Protein AF-0000000067731380 (afdb_homodimer)

Solvent-accessible surface area (backbone atoms only — not comparable to full-atom values): 13205 Å² total; per-residue (Å²): 126,84,80,74,47,21,23,56,27,56,73,68,70,49,83,60,58,97,80,43,87,49,40,90,73,21,39,52,89,44,44,62,54,39,51,40,29,35,72,52,28,30,64,66,42,50,52,51,55,45,64,72,46,57,77,91,44,31,61,52,25,50,51,32,44,34,54,44,25,48,31,29,70,78,33,68,49,37,25,54,52,48,53,46,52,52,51,52,51,48,40,51,52,52,50,50,50,36,52,52,54,51,51,51,48,52,52,52,52,54,52,52,55,55,55,54,57,56,57,59,68,75,100,128,85,80,74,47,19,24,54,26,56,75,66,71,48,84,60,56,97,79,43,87,48,41,89,71,22,38,52,91,45,44,62,55,39,51,39,31,34,72,53,28,30,64,67,43,51,51,51,55,45,65,73,47,57,78,91,44,31,61,51,26,51,50,32,45,33,52,45,24,49,31,30,70,77,32,70,48,36,25,55,52,47,54,47,52,51,49,52,52,50,39,50,52,52,50,50,51,35,52,52,53,52,50,51,47,51,52,53,52,53,54,52,56,57,55,55,57,56,58,59,71,77,99

Organism: Nicotiana tabacum (NCBI:txid4097)

Secondary structure (DSSP, 8-state):
------HHHHHTT----TT-SSTTTS-TT-HHHHHHHHHHH-HHHHHHHHHTS-GGGHHHHHHHHHHHHHHHHH-TTTHHHHHHHHHHHHHHHHHHHHHHHHHHHHHHHHHHHHHHHHHHHH-/------HHHHHTT----TT-SSTTTS-TT-HHHHHHHHHHH-HHHHHHHHHTS-GGGHHHHHHHHHHHHHHHHH-TTTHHHHHHHHHHHHHHHHHHHHHHHHHHHHHHHHHHHHHHHHHHHH-

Foldseek 3Di:
DPPAAFLVCVVVVHDADPVHLCCVQGGNVRNVLVVLLCVPQNPVRLSVQLVVDDVVCNNVSSVVSSQQSVQCVVPVPQGCVVVVVVVVVVVVVVVVVVVVVVVVVVVVVVVVVVVVVVVVVVD/DPPAAFLVCVVVVHDADPVRLCCVQGGNVRNVLVVLLCVPQNPVRLSVQLVVDDVVCNNVSSVVSSQQSVQCVVPVPQGVVVVVVVVVVVVVVVVVVVVVVVVVVVVVVVVVVVVVVVVVVVD

Sequence (246 aa):
MTSSRCAACKQLRRRCPSNCIFLPYFPPNNPQRFSYVHKVYGASNVGKMLQQVQEHQRADVADSLYLEAYCRIKDPVYGCVGIVTLLHEEIYHVQCQLAKVQAQIDLLKAQAQVQGELQQQVVMTSSRCAACKQLRRRCPSNCIFLPYFPPNNPQRFSYVHKVYGASNVGKMLQQVQEHQRADVADSLYLEAYCRIKDPVYGCVGIVTLLHEEIYHVQCQLAKVQAQIDLLKAQAQVQGELQQQVV

Nearest PDB structures (foldseek):
  5ly0-assembly1_B  TM=9.790E-01  e=4.604E-11  Triticum turgidum
  5ly0-assembly1_B  TM=9.788E-01  e=5.576E-11  Triticum turgidum

Structure (mmCIF, N/CA/C/O backbone):
data_AF-0000000067731380-model_v1
#
loop_
_entity.id
_entity.type
_entity.pdbx_description
1 polymer 'LOB domain-containing protein 24-like'
#
loop_
_atom_site.group_PDB
_atom_site.id
_atom_site.type_symbol
_atom_site.label_atom_id
_atom_site.label_alt_id
_atom_site.label_comp_id
_atom_site.label_asym_id
_atom_site.label_entity_id
_atom_site.label_seq_id
_atom_site.pdbx_PDB_ins_code
_atom_site.Cartn_x
_atom_site.Cartn_y
_atom_site.Cartn_z
_atom_site.occupancy
_atom_site.B_iso_or_equiv
_atom_site.auth_seq_id
_atom_site.auth_comp_id
_atom_site.auth_asym_id
_atom_site.auth_atom_id
_atom_site.pdbx_PDB_model_num
ATOM 1 N N . MET A 1 1 ? 18.453 32.25 -16.422 1 35.25 1 MET A N 1
ATOM 2 C CA . MET A 1 1 ? 18.141 30.844 -16.125 1 35.25 1 MET A CA 1
ATOM 3 C C . MET A 1 1 ? 16.891 30.734 -15.266 1 35.25 1 MET A C 1
ATOM 5 O O . MET A 1 1 ? 16.891 31.141 -14.102 1 35.25 1 MET A O 1
ATOM 9 N N . THR A 1 2 ? 15.828 31.141 -15.492 1 43.84 2 THR A N 1
ATOM 10 C CA . THR A 1 2 ? 14.594 31.344 -14.75 1 43.84 2 THR A CA 1
ATOM 11 C C . THR A 1 2 ? 14.312 30.172 -13.812 1 43.84 2 THR A C 1
ATOM 13 O O . THR A 1 2 ? 14.219 29.031 -14.266 1 43.84 2 THR A O 1
ATOM 16 N N . SER A 1 3 ? 14.938 30.109 -12.617 1 54.69 3 SER A N 1
ATOM 17 C CA . SER A 1 3 ? 15.062 29.125 -11.539 1 54.69 3 SER A CA 1
ATOM 18 C C . SER A 1 3 ? 13.719 28.5 -11.211 1 54.69 3 SER A C 1
ATOM 20 O O . SER A 1 3 ? 12.82 29.172 -10.695 1 54.69 3 SER A O 1
ATOM 22 N N . SER A 1 4 ? 13.07 27.672 -11.93 1 77.69 4 SER A N 1
ATOM 23 C CA . SER A 1 4 ? 11.68 27.234 -11.891 1 77.69 4 SER A CA 1
ATOM 24 C C . SER A 1 4 ? 11.352 26.547 -10.57 1 77.69 4 SER A C 1
ATOM 26 O O . SER A 1 4 ? 12.086 25.672 -10.125 1 77.69 4 SER A O 1
ATOM 28 N N . ARG A 1 5 ? 10.523 27.188 -9.672 1 93.19 5 ARG A N 1
ATOM 29 C CA . ARG A 1 5 ? 9.969 26.734 -8.406 1 93.19 5 ARG A CA 1
ATOM 30 C C . ARG A 1 5 ? 9.492 25.281 -8.516 1 93.19 5 ARG A C 1
ATOM 32 O O . ARG A 1 5 ? 8.945 24.875 -9.539 1 93.19 5 ARG A O 1
ATOM 39 N N . CYS A 1 6 ? 9.984 24.562 -7.652 1 97.31 6 CYS A N 1
ATOM 40 C CA . CYS A 1 6 ? 9.5 23.188 -7.691 1 97.31 6 CYS A CA 1
ATOM 41 C C . CYS A 1 6 ? 7.977 23.141 -7.594 1 97.31 6 CYS A C 1
ATOM 43 O O . CYS A 1 6 ? 7.336 24.156 -7.336 1 97.31 6 CYS A O 1
ATOM 45 N N . ALA A 1 7 ? 7.395 22.078 -7.789 1 97.81 7 ALA A N 1
ATOM 46 C CA . ALA A 1 7 ? 5.945 21.906 -7.773 1 97.81 7 ALA A CA 1
ATOM 47 C C . ALA A 1 7 ? 5.375 22.172 -6.383 1 97.81 7 ALA A C 1
ATOM 49 O O . ALA A 1 7 ? 4.285 22.734 -6.25 1 97.81 7 ALA A O 1
ATOM 50 N N . ALA A 1 8 ? 6.125 21.719 -5.355 1 98.12 8 ALA A N 1
ATOM 51 C CA . ALA A 1 8 ? 5.68 21.938 -3.98 1 98.12 8 ALA A CA 1
ATOM 52 C C . ALA A 1 8 ? 5.605 23.422 -3.646 1 98.12 8 ALA A C 1
ATOM 54 O O . ALA A 1 8 ? 4.57 23.906 -3.184 1 98.12 8 ALA A O 1
ATOM 55 N N . CYS A 1 9 ? 6.648 24.047 -3.924 1 98.06 9 CYS A N 1
ATOM 56 C CA . CYS A 1 9 ? 6.734 25.469 -3.588 1 98.06 9 CYS A CA 1
ATOM 57 C C . CYS A 1 9 ? 5.73 26.281 -4.398 1 98.06 9 CYS A C 1
ATOM 59 O O . CYS A 1 9 ? 5.164 27.25 -3.898 1 98.06 9 CYS A O 1
ATOM 61 N N . LYS A 1 10 ? 5.516 25.938 -5.605 1 97.06 10 LYS A N 1
ATOM 62 C CA . LYS A 1 10 ? 4.484 26.578 -6.418 1 97.06 10 LYS A CA 1
ATOM 63 C C . LYS A 1 10 ? 3.104 26.406 -5.797 1 97.06 10 LYS A C 1
ATOM 65 O O . LYS A 1 10 ? 2.352 27.359 -5.645 1 97.06 10 LYS A O 1
ATOM 70 N N . GLN A 1 11 ? 2.816 25.188 -5.484 1 97.38 11 GLN A N 1
ATOM 71 C CA . GLN A 1 11 ? 1.5 24.859 -4.945 1 97.38 11 GLN A CA 1
ATOM 72 C C . GLN A 1 11 ? 1.294 25.5 -3.576 1 97.38 11 GLN A C 1
ATOM 74 O O . GLN A 1 11 ? 0.183 25.922 -3.24 1 97.38 11 GLN A O 1
ATOM 79 N N . LEU A 1 12 ? 2.326 25.578 -2.857 1 97.38 12 LEU A N 1
ATOM 80 C CA . LEU A 1 12 ? 2.234 26.094 -1.498 1 97.38 12 LEU A CA 1
ATOM 81 C C . LEU A 1 12 ? 2.438 27.609 -1.479 1 97.38 12 LEU A C 1
ATOM 83 O O . LEU A 1 12 ? 2.408 28.219 -0.413 1 97.38 12 LEU A O 1
ATOM 87 N N . ARG A 1 13 ? 2.717 28.172 -2.637 1 96.44 13 ARG A N 1
ATOM 88 C CA . ARG A 1 13 ? 2.902 29.609 -2.814 1 96.44 13 ARG A CA 1
ATOM 89 C C . ARG A 1 13 ? 4.012 30.125 -1.909 1 96.44 13 ARG A C 1
ATOM 91 O O . ARG A 1 13 ? 3.822 31.109 -1.196 1 96.44 13 ARG A O 1
ATOM 98 N N . ARG A 1 14 ? 5.125 29.5 -1.983 1 95 14 ARG A N 1
ATOM 99 C CA . ARG A 1 14 ? 6.312 29.906 -1.242 1 95 14 ARG A CA 1
ATOM 100 C C . ARG A 1 14 ? 7.52 30.016 -2.166 1 95 14 ARG A C 1
ATOM 102 O O . ARG A 1 14 ? 7.477 29.578 -3.314 1 95 14 ARG A O 1
ATOM 109 N N . ARG A 1 15 ? 8.539 30.656 -1.546 1 95.25 15 ARG A N 1
ATOM 110 C CA . ARG A 1 15 ? 9.812 30.719 -2.252 1 95.25 15 ARG A CA 1
ATOM 111 C C . ARG A 1 15 ? 10.531 29.375 -2.197 1 95.25 15 ARG A C 1
ATOM 113 O O . ARG A 1 15 ? 10.547 28.719 -1.154 1 95.25 15 ARG A O 1
ATOM 120 N N . CYS A 1 16 ? 11.086 29 -3.311 1 96.56 16 CYS A N 1
ATOM 121 C CA . CYS A 1 16 ? 11.82 27.75 -3.412 1 96.56 16 CYS A CA 1
ATOM 122 C C . CYS A 1 16 ? 13.297 27.953 -3.117 1 96.56 16 CYS A C 1
ATOM 124 O O . CYS A 1 16 ? 14.039 28.469 -3.959 1 96.56 16 CYS A O 1
ATOM 126 N N . PRO A 1 17 ? 13.828 27.625 -1.974 1 95.19 17 PRO A N 1
ATOM 127 C CA . PRO A 1 17 ? 15.234 27.844 -1.621 1 95.19 17 PRO A CA 1
ATOM 128 C C . PRO A 1 17 ? 16.188 26.938 -2.408 1 95.19 17 PRO A C 1
ATOM 130 O O . PRO A 1 17 ? 15.742 25.969 -3.035 1 95.19 17 PRO A O 1
ATOM 133 N N . SER A 1 18 ? 17.438 27.25 -2.412 1 93.12 18 SER A N 1
ATOM 134 C CA . SER A 1 18 ? 18.453 26.484 -3.145 1 93.12 18 SER A CA 1
ATOM 135 C C . SER A 1 18 ? 18.562 25.062 -2.604 1 93.12 18 SER A C 1
ATOM 137 O O . SER A 1 18 ? 18.922 24.141 -3.344 1 93.12 18 SER A O 1
ATOM 139 N N . ASN A 1 19 ? 18.234 24.812 -1.375 1 94.31 19 ASN A N 1
ATOM 140 C CA . ASN A 1 19 ? 18.328 23.516 -0.739 1 94.31 19 ASN A CA 1
ATOM 141 C C . ASN A 1 19 ? 16.953 22.906 -0.476 1 94.31 19 ASN A C 1
ATOM 143 O O . ASN A 1 19 ? 16.75 22.203 0.52 1 94.31 19 ASN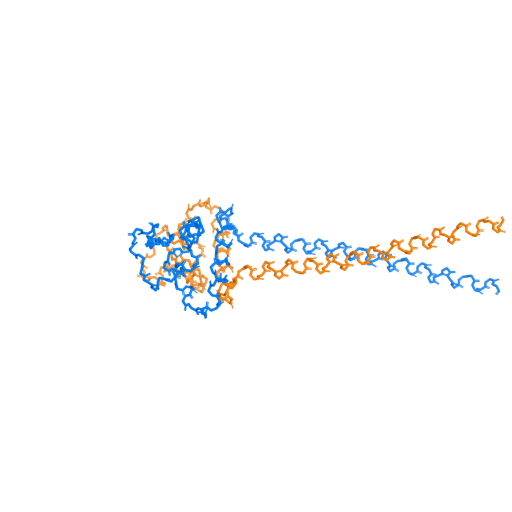 A O 1
ATOM 147 N N . CYS A 1 20 ? 16.062 23.188 -1.368 1 96.88 20 CYS A N 1
ATOM 148 C CA . CYS A 1 20 ? 14.695 22.703 -1.203 1 96.88 20 CYS A CA 1
ATOM 149 C C . CYS A 1 20 ? 14.641 21.188 -1.208 1 96.88 20 CYS A C 1
ATOM 151 O O . CYS A 1 20 ? 15.086 20.547 -2.164 1 96.88 20 CYS A O 1
ATOM 153 N N . ILE A 1 21 ? 14.008 20.625 -0.269 1 97.06 21 ILE A N 1
ATOM 154 C CA . ILE A 1 21 ? 13.961 19.188 -0.081 1 97.06 21 ILE A CA 1
ATOM 155 C C . ILE A 1 21 ? 13.031 18.562 -1.118 1 97.06 21 ILE A C 1
ATOM 157 O O . ILE A 1 21 ? 13.102 17.359 -1.374 1 97.06 21 ILE A O 1
ATOM 161 N N . PHE A 1 22 ? 12.211 19.344 -1.721 1 98.06 22 PHE A N 1
ATOM 162 C CA . PHE A 1 22 ? 11.203 18.828 -2.646 1 98.06 22 PHE A CA 1
ATOM 163 C C . PHE A 1 22 ? 11.703 18.922 -4.086 1 98.06 22 PHE A C 1
ATOM 165 O O . PHE A 1 22 ? 11.312 18.109 -4.93 1 98.06 22 PHE A O 1
ATOM 172 N N . LEU A 1 23 ? 12.523 19.859 -4.391 1 96.62 23 LEU A N 1
ATOM 173 C CA . LEU A 1 23 ? 12.898 20.219 -5.75 1 96.62 23 LEU A CA 1
ATOM 174 C C . LEU A 1 23 ? 13.383 19 -6.527 1 96.62 23 LEU A C 1
ATOM 176 O O . LEU A 1 23 ? 12.93 18.766 -7.648 1 96.62 23 LEU A O 1
ATOM 180 N N . PRO A 1 24 ? 14.266 18.156 -5.98 1 96.31 24 PRO A N 1
ATOM 181 C CA . PRO A 1 24 ? 14.781 17.016 -6.762 1 96.31 24 PRO A CA 1
ATOM 182 C C . PRO A 1 24 ? 13.703 15.984 -7.078 1 96.31 24 PRO A C 1
ATOM 184 O O . PRO A 1 24 ? 13.82 15.25 -8.055 1 96.31 24 PRO A O 1
ATOM 187 N N . TYR A 1 25 ? 12.609 16.031 -6.348 1 97.88 25 TYR A N 1
ATOM 188 C CA . TYR A 1 25 ? 11.703 14.883 -6.406 1 97.88 25 TYR A CA 1
ATOM 189 C C . TYR A 1 25 ? 10.328 15.305 -6.906 1 97.88 25 TYR A C 1
ATOM 191 O O . TYR A 1 25 ? 9.531 14.461 -7.32 1 97.88 25 TYR A O 1
ATOM 199 N N . PHE A 1 26 ? 10.133 16.578 -6.832 1 98.19 26 PHE A N 1
ATOM 200 C CA . PHE A 1 26 ? 8.867 17.141 -7.289 1 98.19 26 PHE A CA 1
ATOM 201 C C . PHE A 1 26 ? 9.109 18.344 -8.195 1 98.19 26 PHE A C 1
ATOM 203 O O . PHE A 1 26 ? 8.773 19.469 -7.832 1 98.19 26 PHE A O 1
ATOM 210 N N . PRO A 1 27 ? 9.539 18.078 -9.336 1 95.94 27 PRO A N 1
ATOM 211 C CA . PRO A 1 27 ? 9.852 19.172 -10.266 1 95.94 27 PRO A CA 1
ATOM 212 C C . PRO A 1 27 ? 8.602 19.859 -10.805 1 95.94 27 PRO A C 1
ATOM 214 O O . PRO A 1 27 ? 7.512 19.281 -10.781 1 95.94 27 PRO A O 1
ATOM 217 N N . PRO A 1 28 ? 8.734 21.062 -11.312 1 94.75 28 PRO A N 1
ATOM 218 C CA . PRO A 1 28 ? 7.578 21.859 -11.758 1 94.75 28 PRO A CA 1
ATOM 219 C C . PRO A 1 28 ? 6.883 21.25 -12.969 1 94.75 28 PRO A C 1
ATOM 221 O O . PRO A 1 28 ? 5.699 21.516 -13.203 1 94.75 28 PRO A O 1
ATOM 224 N N . ASN A 1 29 ? 7.559 20.469 -13.648 1 94.62 29 ASN A N 1
ATOM 225 C CA . ASN A 1 29 ? 6.969 19.906 -14.859 1 94.62 29 ASN A CA 1
ATOM 226 C C . ASN A 1 29 ? 6.074 18.719 -14.555 1 94.62 29 ASN A C 1
ATOM 228 O O . ASN A 1 29 ? 5.426 18.172 -15.445 1 94.62 29 ASN A O 1
ATOM 232 N N . ASN A 1 30 ? 6.027 18.234 -13.375 1 95.19 30 ASN A N 1
ATOM 233 C CA . ASN A 1 30 ? 5.129 17.188 -12.914 1 95.19 30 ASN A CA 1
ATOM 234 C C . ASN A 1 30 ? 4.383 17.594 -11.648 1 95.19 30 ASN A C 1
ATOM 236 O O . ASN A 1 30 ? 4.539 16.969 -10.602 1 95.19 30 ASN A O 1
ATOM 240 N N . PRO A 1 31 ? 3.555 18.562 -11.758 1 96.25 31 PRO A N 1
ATOM 241 C CA . PRO A 1 31 ? 2.891 19.125 -10.578 1 96.25 31 PRO A CA 1
ATOM 242 C C . PRO A 1 31 ? 1.926 18.141 -9.922 1 96.25 31 PRO A C 1
ATOM 244 O O . PRO A 1 31 ? 1.673 18.234 -8.711 1 96.25 31 PRO A O 1
ATOM 247 N N . GLN A 1 32 ? 1.407 17.234 -10.688 1 97.12 32 GLN A N 1
ATOM 248 C CA . GLN A 1 32 ? 0.428 16.281 -10.172 1 97.12 32 GLN A CA 1
ATOM 249 C C . GLN A 1 32 ? 1.05 15.375 -9.109 1 97.12 32 GLN A C 1
ATOM 251 O O . GLN A 1 32 ? 0.383 14.984 -8.148 1 97.12 32 GLN A O 1
ATOM 256 N N . ARG A 1 33 ? 2.27 15.078 -9.383 1 97.75 33 ARG A N 1
ATOM 257 C CA . ARG A 1 33 ? 2.973 14.195 -8.453 1 97.75 33 ARG A CA 1
ATOM 258 C C . ARG A 1 33 ? 2.939 14.75 -7.035 1 97.75 33 ARG A C 1
ATOM 260 O O . ARG A 1 33 ? 2.568 14.047 -6.098 1 97.75 33 ARG A O 1
ATOM 267 N N . PHE A 1 34 ? 3.271 15.969 -6.898 1 98.38 34 PHE A N 1
ATOM 268 C CA . PHE A 1 34 ? 3.252 16.562 -5.57 1 98.38 34 PHE A CA 1
ATOM 269 C C . PHE A 1 34 ? 1.82 16.75 -5.082 1 98.38 34 PHE A C 1
ATOM 271 O O . PHE A 1 34 ? 1.539 16.594 -3.893 1 98.38 34 PHE A O 1
ATOM 278 N N . SER A 1 35 ? 0.941 17.078 -5.969 1 98.5 35 SER A N 1
ATOM 279 C CA . SER A 1 35 ? -0.452 17.281 -5.586 1 98.5 35 SER A CA 1
ATOM 280 C C . SER A 1 35 ? -1.038 16.047 -4.93 1 98.5 35 SER A C 1
ATOM 282 O O . SER A 1 35 ? -1.763 16.141 -3.936 1 98.5 35 SER A O 1
ATOM 284 N N . TYR A 1 36 ? -0.706 14.93 -5.441 1 98.31 36 TYR A N 1
ATOM 285 C CA . TYR A 1 36 ? -1.242 13.68 -4.906 1 98.31 36 TYR A CA 1
ATOM 286 C C . TYR A 1 36 ? -0.678 13.391 -3.521 1 98.31 36 TYR A C 1
ATOM 288 O O . TYR A 1 36 ? -1.427 13.078 -2.592 1 98.31 36 TYR A O 1
ATOM 296 N N . VAL A 1 37 ? 0.649 13.531 -3.385 1 98.69 37 VAL A N 1
ATOM 297 C CA . VAL A 1 37 ? 1.249 13.195 -2.098 1 98.69 37 VAL A CA 1
ATOM 298 C C . VAL A 1 37 ? 0.831 14.227 -1.05 1 98.69 37 VAL A C 1
ATOM 300 O O . VAL A 1 37 ? 0.617 13.883 0.115 1 98.69 37 VAL A O 1
ATOM 303 N N . HIS A 1 38 ? 0.661 15.445 -1.472 1 98.38 38 HIS A N 1
ATOM 304 C CA . HIS A 1 38 ? 0.216 16.5 -0.563 1 98.38 38 HIS A CA 1
ATOM 305 C C . HIS A 1 38 ? -1.199 16.234 -0.062 1 98.38 38 HIS A C 1
ATOM 307 O O . HIS A 1 38 ? -1.505 16.469 1.107 1 98.38 38 HIS A O 1
ATOM 313 N N . LYS A 1 39 ? -2.023 15.844 -0.952 1 97.81 39 LYS A N 1
ATOM 314 C CA . LYS A 1 39 ? -3.418 15.586 -0.614 1 97.81 39 LYS A CA 1
ATOM 315 C C . LYS A 1 39 ? -3.529 14.508 0.463 1 97.81 39 LYS A C 1
ATOM 317 O O . LYS A 1 39 ? -4.395 14.586 1.337 1 97.81 39 LYS A O 1
ATOM 322 N N .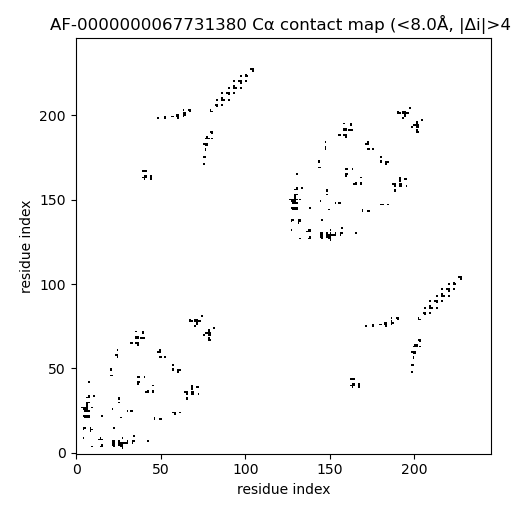 VAL A 1 40 ? -2.658 13.57 0.473 1 98.56 40 VAL A N 1
ATOM 323 C CA . VAL A 1 40 ? -2.797 12.391 1.326 1 98.56 40 VAL A CA 1
ATOM 324 C C . VAL A 1 40 ? -1.951 12.562 2.586 1 98.56 40 VAL A C 1
ATOM 326 O O . VAL A 1 40 ? -2.402 12.258 3.691 1 98.56 40 VAL A O 1
ATOM 329 N N . TYR A 1 41 ? -0.792 13.148 2.467 1 98.44 41 TYR A N 1
ATOM 330 C CA . TYR A 1 41 ? 0.155 13.125 3.576 1 98.44 41 TYR A CA 1
ATOM 331 C C . TYR A 1 41 ? 0.362 14.523 4.145 1 98.44 41 TYR A C 1
ATOM 333 O O . TYR A 1 41 ? 0.762 14.68 5.301 1 98.44 41 TYR A O 1
ATOM 341 N N . GLY A 1 42 ? 0.168 15.523 3.299 1 97.69 42 GLY A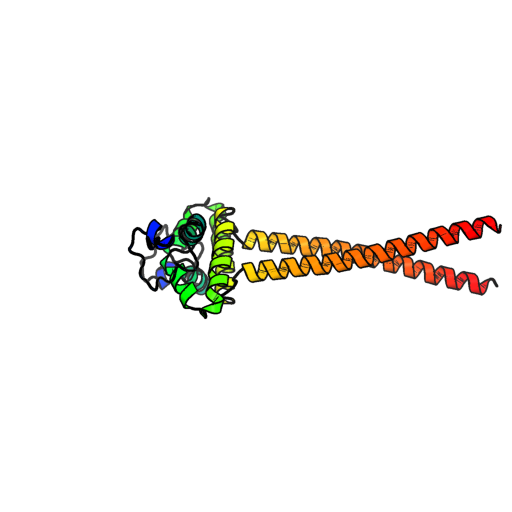 N 1
ATOM 342 C CA . GLY A 1 42 ? 0.566 16.875 3.682 1 97.69 42 GLY A CA 1
ATOM 343 C C . GLY A 1 42 ? 2.035 17.156 3.43 1 97.69 42 GLY A C 1
ATOM 344 O O . GLY A 1 42 ? 2.867 16.25 3.5 1 97.69 42 GLY A O 1
ATOM 345 N N . ALA A 1 43 ? 2.299 18.375 3.189 1 97.25 43 ALA A N 1
ATOM 346 C CA . ALA A 1 43 ? 3.646 18.797 2.807 1 97.25 43 ALA A CA 1
ATOM 347 C C . ALA A 1 43 ? 4.641 18.531 3.936 1 97.25 43 ALA A C 1
ATOM 349 O O . ALA A 1 43 ? 5.754 18.062 3.695 1 97.25 43 ALA A O 1
ATOM 350 N N . SER A 1 44 ? 4.23 18.781 5.133 1 95.94 44 SER A N 1
ATOM 351 C CA . SER A 1 44 ? 5.125 18.625 6.277 1 95.94 44 SER A CA 1
ATOM 352 C C . SER A 1 44 ? 5.52 17.156 6.477 1 95.94 44 SER A C 1
ATOM 354 O O . SER A 1 44 ? 6.699 16.859 6.672 1 95.94 44 SER A O 1
ATOM 356 N N . ASN A 1 45 ? 4.613 16.359 6.402 1 97.44 45 ASN A N 1
ATOM 357 C CA . ASN A 1 45 ? 4.895 14.938 6.598 1 97.44 45 ASN A CA 1
ATOM 358 C C . ASN A 1 45 ? 5.73 14.367 5.453 1 97.44 45 ASN A C 1
ATOM 360 O O . ASN A 1 45 ? 6.609 13.531 5.68 1 97.44 45 ASN A O 1
ATOM 364 N N . VAL A 1 46 ? 5.438 14.812 4.254 1 98.44 46 VAL A N 1
ATOM 365 C CA . VAL A 1 46 ? 6.246 14.383 3.117 1 98.44 46 VAL A CA 1
ATOM 366 C C . VAL A 1 46 ? 7.695 14.805 3.33 1 98.44 46 VAL A C 1
ATOM 368 O O . VAL A 1 46 ? 8.617 14 3.145 1 98.44 46 VAL A O 1
ATOM 371 N N . GLY A 1 47 ? 7.875 16.047 3.695 1 98.12 47 GLY A N 1
ATOM 372 C CA . GLY A 1 47 ? 9.211 16.531 3.98 1 98.12 47 GLY A CA 1
ATOM 373 C C . GLY A 1 47 ? 9.922 15.742 5.062 1 98.12 47 GLY A C 1
ATOM 374 O O . GLY A 1 47 ? 11.094 15.398 4.922 1 98.12 47 GLY A O 1
ATOM 375 N N . LYS A 1 48 ? 9.234 15.469 6.121 1 97.94 48 LYS A N 1
ATOM 376 C CA . LYS A 1 48 ? 9.781 14.688 7.23 1 97.94 48 LYS A CA 1
ATOM 377 C C . LYS A 1 48 ? 10.195 13.297 6.77 1 97.94 48 LYS A C 1
ATOM 379 O O . LYS A 1 48 ? 11.266 12.805 7.152 1 97.94 48 LYS A O 1
ATOM 384 N N . MET A 1 49 ? 9.414 12.68 5.965 1 98.19 49 MET A N 1
ATOM 385 C CA . MET A 1 49 ? 9.688 11.328 5.496 1 98.19 49 MET A CA 1
ATOM 386 C C . MET A 1 49 ? 10.898 11.305 4.574 1 98.19 49 MET A C 1
ATOM 388 O O . MET A 1 49 ? 11.695 10.367 4.621 1 98.19 49 MET A O 1
ATOM 392 N N . LEU A 1 50 ? 11.023 12.32 3.787 1 98.62 50 LEU A N 1
ATOM 393 C CA . LEU A 1 50 ? 12.203 12.43 2.936 1 98.62 50 LEU A CA 1
ATOM 394 C C . LEU A 1 50 ? 13.461 12.656 3.771 1 98.62 50 LEU A C 1
ATOM 396 O O . LEU A 1 50 ? 14.516 12.094 3.473 1 98.62 50 LEU A O 1
ATOM 400 N N . GLN A 1 51 ? 13.297 13.359 4.812 1 97.75 51 GLN A N 1
ATOM 401 C CA . GLN A 1 51 ? 14.445 13.734 5.629 1 97.75 51 GLN A CA 1
ATOM 402 C C . GLN A 1 51 ? 14.875 12.586 6.539 1 97.75 51 GLN A C 1
ATOM 404 O O . GLN A 1 51 ? 16.016 12.547 6.996 1 97.75 51 GLN A O 1
ATOM 409 N N . GLN A 1 52 ? 14.023 11.695 6.766 1 96.81 52 GLN A N 1
ATOM 410 C CA . GLN A 1 52 ? 14.266 10.602 7.699 1 96.81 52 GLN A CA 1
ATOM 411 C C . GLN A 1 52 ? 15.156 9.531 7.074 1 96.81 52 GLN A C 1
ATOM 413 O O . GLN A 1 52 ? 15.719 8.688 7.781 1 96.81 52 GLN A O 1
ATOM 418 N N . VAL A 1 53 ? 15.367 9.57 5.785 1 98.31 53 VAL A N 1
ATOM 419 C CA . VAL A 1 53 ? 16.109 8.523 5.102 1 98.31 53 VAL A CA 1
ATOM 420 C C . VAL A 1 53 ? 17.391 9.109 4.504 1 98.31 53 VAL A C 1
ATOM 422 O O . VAL A 1 53 ? 17.578 10.328 4.504 1 98.31 53 VAL A O 1
ATOM 425 N N . GLN A 1 54 ? 18.281 8.219 4.066 1 98 54 GLN A N 1
ATOM 426 C CA . GLN A 1 54 ? 19.5 8.648 3.389 1 98 54 GLN A CA 1
ATOM 427 C C . GLN A 1 54 ? 19.172 9.281 2.037 1 98 54 GLN A C 1
ATOM 429 O O . GLN A 1 54 ? 18.172 8.945 1.408 1 98 54 GLN A O 1
ATOM 434 N N . GLU A 1 55 ? 20 10.227 1.62 1 97.38 55 GLU A N 1
ATOM 435 C CA . GLU A 1 55 ? 19.766 11 0.408 1 97.38 55 GLU A CA 1
ATOM 436 C C . GLU A 1 55 ? 19.547 10.094 -0.799 1 97.38 55 GLU A C 1
ATOM 438 O O . GLU A 1 55 ? 18.703 10.367 -1.653 1 97.38 55 GLU A O 1
ATOM 443 N N . HIS A 1 56 ? 20.328 9.016 -0.886 1 98.19 56 HIS A N 1
ATOM 444 C CA . HIS A 1 56 ? 20.266 8.156 -2.064 1 98.19 56 HIS A CA 1
ATOM 445 C C . HIS A 1 56 ? 18.984 7.352 -2.088 1 98.19 56 HIS A C 1
ATOM 447 O O . HIS A 1 56 ? 18.641 6.754 -3.109 1 98.19 56 HIS A O 1
ATOM 453 N N . GLN A 1 57 ? 18.203 7.383 -0.97 1 98.75 57 GLN A N 1
ATOM 454 C CA . GLN A 1 57 ? 16.953 6.652 -0.867 1 98.75 57 GLN A CA 1
ATOM 455 C C . GLN A 1 57 ? 15.75 7.566 -1.13 1 98.75 57 GLN A C 1
ATOM 457 O O . GLN A 1 57 ? 14.633 7.094 -1.31 1 98.75 57 GLN A O 1
ATOM 462 N N . ARG A 1 58 ? 15.922 8.828 -1.188 1 98.75 58 ARG A N 1
ATOM 463 C CA . ARG A 1 58 ? 14.828 9.797 -1.169 1 98.75 58 ARG A CA 1
ATOM 464 C C . ARG A 1 58 ? 14.016 9.727 -2.457 1 98.75 58 ARG A C 1
ATOM 466 O O . ARG A 1 58 ? 12.805 9.938 -2.443 1 98.75 58 ARG A O 1
ATOM 473 N N . ALA A 1 59 ? 14.68 9.477 -3.557 1 98.44 59 ALA A N 1
ATOM 474 C CA . ALA A 1 59 ? 13.938 9.32 -4.809 1 98.44 59 ALA A CA 1
ATOM 475 C C . ALA A 1 59 ? 12.938 8.172 -4.715 1 98.44 59 ALA A C 1
ATOM 477 O O . ALA A 1 59 ? 11.805 8.281 -5.191 1 98.44 59 ALA A O 1
ATOM 478 N N . ASP A 1 60 ? 13.398 7.066 -4.09 1 98.69 60 ASP A N 1
ATOM 479 C CA . ASP A 1 60 ? 12.523 5.918 -3.904 1 98.69 60 ASP A CA 1
ATOM 480 C C . ASP A 1 60 ? 11.367 6.254 -2.963 1 98.69 60 ASP A C 1
ATOM 482 O O . ASP A 1 60 ? 10.242 5.789 -3.16 1 98.69 60 ASP A O 1
ATOM 486 N N . VAL A 1 61 ? 11.617 6.992 -1.991 1 98.88 61 VAL A N 1
ATOM 487 C CA . VAL A 1 61 ? 10.578 7.41 -1.056 1 98.88 61 VAL A CA 1
ATOM 488 C C . VAL A 1 61 ? 9.531 8.25 -1.785 1 98.88 61 VAL A C 1
ATOM 490 O O . VAL A 1 61 ? 8.328 8.008 -1.652 1 98.88 61 VAL A O 1
ATOM 493 N N . ALA A 1 62 ? 9.969 9.203 -2.592 1 98.81 62 ALA A N 1
ATOM 494 C CA . ALA A 1 62 ? 9.047 10.055 -3.336 1 98.81 62 ALA A CA 1
ATOM 495 C C . ALA A 1 62 ? 8.18 9.227 -4.277 1 98.81 62 ALA A C 1
ATOM 497 O O . ALA A 1 62 ? 6.977 9.469 -4.395 1 98.81 62 ALA A O 1
ATOM 498 N N . ASP A 1 63 ? 8.789 8.273 -4.902 1 98.69 63 ASP A N 1
ATOM 499 C CA . ASP A 1 63 ? 8.062 7.418 -5.828 1 98.69 63 ASP A CA 1
ATOM 500 C C . ASP A 1 63 ? 7.031 6.566 -5.094 1 98.69 63 ASP A C 1
ATOM 502 O O . ASP A 1 63 ? 5.887 6.445 -5.535 1 98.69 63 ASP A O 1
ATOM 506 N N . SER A 1 64 ? 7.441 5.965 -4.02 1 98.88 64 SER A N 1
ATOM 507 C CA . SER A 1 64 ? 6.527 5.09 -3.291 1 98.88 64 SER A CA 1
ATOM 508 C C . SER A 1 64 ? 5.398 5.883 -2.643 1 98.88 64 SER A C 1
ATOM 510 O O . SER A 1 64 ? 4.25 5.438 -2.625 1 98.88 64 SER A O 1
ATOM 512 N N . LEU A 1 65 ? 5.719 7.039 -2.16 1 98.88 65 LEU A N 1
ATOM 513 C CA . LEU A 1 65 ? 4.67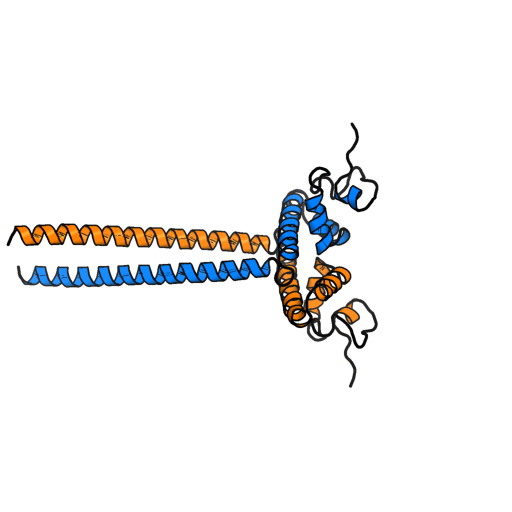6 7.902 -1.611 1 98.88 65 LEU A CA 1
ATOM 514 C C . LEU A 1 65 ? 3.66 8.273 -2.684 1 98.88 65 LEU A C 1
ATOM 516 O O . LEU A 1 65 ? 2.455 8.297 -2.424 1 98.88 65 LEU A O 1
ATOM 520 N N . TYR A 1 66 ? 4.172 8.602 -3.82 1 98.88 66 TYR A N 1
ATOM 521 C CA . TYR A 1 66 ? 3.283 8.961 -4.918 1 98.88 66 TYR A CA 1
ATOM 522 C C . TYR A 1 66 ? 2.357 7.805 -5.273 1 98.88 66 TYR A C 1
ATOM 524 O O . TYR A 1 66 ? 1.151 7.996 -5.441 1 98.88 66 TYR A O 1
ATOM 532 N N . LEU A 1 67 ? 2.895 6.656 -5.371 1 98.75 67 LEU A N 1
ATOM 533 C CA . LEU A 1 67 ? 2.111 5.488 -5.746 1 98.75 67 LEU A CA 1
ATOM 534 C C . LEU A 1 67 ? 1.062 5.172 -4.688 1 98.75 67 LEU A C 1
ATOM 536 O O . LEU A 1 67 ? -0.076 4.828 -5.016 1 98.75 67 LEU A O 1
ATOM 540 N N . GLU A 1 68 ? 1.439 5.254 -3.475 1 98.81 68 GLU A N 1
ATOM 541 C CA . GLU A 1 68 ? 0.498 5.031 -2.383 1 98.81 68 GLU A CA 1
ATOM 542 C C . GLU A 1 68 ? -0.598 6.094 -2.371 1 98.81 68 GLU A C 1
ATOM 544 O O . GLU A 1 68 ? -1.771 5.777 -2.16 1 98.81 68 GLU A O 1
ATOM 549 N N . ALA A 1 69 ? -0.188 7.273 -2.59 1 98.81 69 ALA A N 1
ATOM 550 C CA . ALA A 1 69 ? -1.175 8.344 -2.658 1 98.81 69 ALA A CA 1
ATOM 551 C C . ALA A 1 69 ? -2.154 8.117 -3.807 1 98.81 69 ALA A C 1
ATOM 553 O O . ALA A 1 69 ? -3.363 8.297 -3.643 1 98.81 69 ALA A O 1
ATOM 554 N N . TYR A 1 70 ? -1.599 7.809 -4.895 1 98.75 70 TYR A N 1
ATOM 555 C CA . TYR A 1 70 ? -2.426 7.512 -6.059 1 98.75 70 TYR A CA 1
ATOM 556 C C . TYR A 1 70 ? -3.473 6.453 -5.73 1 98.75 70 TYR A C 1
ATOM 558 O O . TYR A 1 70 ? -4.648 6.609 -6.074 1 98.75 70 TYR A O 1
ATOM 566 N N . CYS A 1 71 ? -3.119 5.383 -5.074 1 98.62 71 CYS A N 1
ATOM 567 C CA . CYS A 1 71 ? -4.023 4.305 -4.691 1 98.62 71 CYS A CA 1
ATOM 568 C C . CYS A 1 71 ? -5.117 4.816 -3.76 1 98.62 71 CYS A C 1
ATOM 570 O O . CYS A 1 71 ? -6.281 4.438 -3.896 1 98.62 71 CYS A O 1
ATOM 572 N N . ARG A 1 72 ? -4.723 5.637 -2.828 1 98.56 72 ARG A N 1
ATOM 573 C CA . ARG A 1 72 ? -5.672 6.176 -1.861 1 98.56 72 ARG A CA 1
ATOM 574 C C . ARG A 1 72 ? -6.676 7.102 -2.539 1 98.56 72 ARG A C 1
ATOM 576 O O . ARG A 1 72 ? -7.855 7.121 -2.176 1 98.56 72 ARG A O 1
ATOM 583 N N . ILE A 1 73 ? -6.223 7.828 -3.504 1 98.25 73 ILE A N 1
ATOM 584 C CA . ILE A 1 73 ? -7.098 8.742 -4.234 1 98.25 73 ILE A CA 1
ATOM 585 C C . ILE A 1 73 ? -8.07 7.938 -5.098 1 98.25 73 ILE A C 1
ATOM 587 O O . ILE A 1 73 ? -9.266 8.25 -5.156 1 98.25 73 ILE A O 1
ATOM 591 N N . LYS A 1 74 ? -7.652 6.93 -5.707 1 98.19 74 LYS A N 1
ATOM 592 C CA . LYS A 1 74 ? -8.469 6.102 -6.586 1 98.19 74 LYS A CA 1
ATOM 593 C C . LYS A 1 74 ? -9.445 5.242 -5.785 1 98.19 74 LYS A C 1
ATOM 595 O O . LYS A 1 74 ? -10.562 4.98 -6.23 1 98.19 74 LYS A O 1
ATOM 600 N N . ASP A 1 75 ? -9.031 4.809 -4.656 1 98.69 75 ASP A N 1
ATOM 601 C CA . ASP A 1 75 ? -9.82 4.008 -3.729 1 98.69 75 ASP A CA 1
ATOM 602 C C . ASP A 1 75 ? -9.734 4.566 -2.311 1 98.69 75 ASP A C 1
ATOM 604 O O . ASP A 1 75 ? -8.938 4.09 -1.499 1 98.69 75 ASP A O 1
ATOM 608 N N . PRO A 1 76 ? -10.562 5.387 -1.972 1 98.56 76 PRO A N 1
ATOM 609 C CA . PRO A 1 76 ? -10.469 6.098 -0.693 1 98.56 76 PRO A CA 1
ATOM 610 C C . PRO A 1 76 ? -10.703 5.184 0.508 1 98.56 76 PRO A C 1
ATOM 612 O O . PRO A 1 76 ? -10.367 5.547 1.639 1 98.56 76 PRO A O 1
ATOM 615 N N . VAL A 1 77 ? -11.281 4.09 0.281 1 98.88 77 VAL A N 1
ATOM 616 C CA . VAL A 1 77 ? -11.617 3.209 1.396 1 98.88 77 VAL A CA 1
ATOM 617 C C . VAL A 1 77 ? -10.43 2.293 1.699 1 98.88 77 VAL A C 1
ATOM 619 O O . VAL A 1 77 ? -10 2.184 2.85 1 98.88 77 VAL A O 1
ATOM 622 N N . TYR A 1 78 ? -9.812 1.712 0.692 1 98.75 78 TYR A N 1
ATOM 623 C CA . TYR A 1 78 ? -8.859 0.647 0.983 1 98.75 78 TYR A CA 1
ATOM 624 C C . TYR A 1 78 ? -7.453 1.041 0.547 1 98.75 78 TYR A C 1
ATOM 626 O O . TYR A 1 78 ? -6.469 0.433 0.979 1 98.75 78 TYR A O 1
ATOM 634 N N . GLY A 1 79 ? -7.242 1.981 -0.355 1 98.56 79 GLY A N 1
ATOM 635 C CA . GLY A 1 79 ? -5.918 2.381 -0.804 1 98.56 79 GLY A CA 1
ATOM 636 C C . GLY A 1 79 ? -5.086 1.219 -1.316 1 98.56 79 GLY A C 1
ATOM 637 O O . GLY A 1 79 ? -5.582 0.381 -2.074 1 98.56 79 GLY A O 1
ATOM 638 N N . CYS A 1 80 ? -3.871 1.177 -0.935 1 98.5 80 CYS A N 1
ATOM 639 C CA . CYS A 1 80 ? -2.959 0.129 -1.379 1 98.5 80 CYS A CA 1
ATOM 640 C C . CYS A 1 80 ? -3.334 -1.216 -0.769 1 98.5 80 CYS A C 1
ATOM 642 O O . CYS A 1 80 ? -2.971 -2.266 -1.3 1 98.5 80 CYS A O 1
ATOM 644 N N . VAL A 1 81 ? -3.996 -1.168 0.334 1 98.69 81 VAL A N 1
ATOM 645 C CA . VAL A 1 81 ? -4.41 -2.408 0.983 1 98.69 81 VAL A CA 1
ATOM 646 C C . VAL A 1 81 ? -5.34 -3.189 0.059 1 98.69 81 VAL A C 1
ATOM 648 O O . VAL A 1 81 ? -5.312 -4.422 0.039 1 98.69 81 VAL A O 1
ATOM 651 N N . GLY A 1 82 ? -6.156 -2.412 -0.68 1 98.62 82 GLY A N 1
ATOM 652 C CA . GLY A 1 82 ? -6.992 -3.062 -1.677 1 98.62 82 GLY A CA 1
ATOM 653 C C . GLY A 1 82 ? -6.195 -3.834 -2.713 1 98.62 82 GLY A C 1
ATOM 654 O O . GLY A 1 82 ? -6.562 -4.953 -3.074 1 98.62 82 GLY A O 1
ATOM 655 N N . ILE A 1 83 ? -5.141 -3.338 -3.133 1 98.69 83 ILE A N 1
ATOM 656 C CA . ILE A 1 83 ? -4.273 -3.965 -4.125 1 98.69 83 ILE A CA 1
ATOM 657 C C . ILE A 1 83 ? -3.6 -5.191 -3.516 1 98.69 83 ILE A C 1
ATOM 659 O O . ILE A 1 83 ? -3.531 -6.25 -4.148 1 98.69 83 ILE A O 1
ATOM 663 N N . VAL A 1 84 ? -3.113 -5.004 -2.326 1 98.69 84 VAL A N 1
ATOM 664 C CA . VAL A 1 84 ? -2.465 -6.102 -1.614 1 98.69 84 VAL A CA 1
ATOM 665 C C . VAL A 1 84 ? -3.428 -7.281 -1.495 1 98.69 84 VAL A C 1
ATOM 667 O O . VAL A 1 84 ? -3.047 -8.43 -1.738 1 98.69 84 VAL A O 1
ATOM 670 N N . THR A 1 85 ? -4.641 -6.98 -1.101 1 98.62 85 THR A N 1
ATOM 671 C CA . THR A 1 85 ? -5.664 -8.008 -0.952 1 98.62 85 THR A CA 1
ATOM 672 C C . THR A 1 85 ? -5.918 -8.719 -2.281 1 98.62 85 THR A C 1
ATOM 674 O O . THR A 1 85 ? -5.992 -9.945 -2.332 1 98.62 85 THR A O 1
ATOM 677 N N . LEU A 1 86 ? -6.047 -7.992 -3.336 1 98.5 86 LEU A N 1
ATOM 678 C CA . LEU A 1 86 ? -6.285 -8.562 -4.656 1 98.5 86 LEU A CA 1
ATOM 679 C C . LEU A 1 86 ? -5.113 -9.438 -5.094 1 98.5 86 LEU A C 1
ATOM 681 O O . LEU A 1 86 ? -5.312 -10.508 -5.672 1 98.5 86 LEU A O 1
ATOM 685 N N . LEU A 1 87 ? -3.939 -8.984 -4.809 1 98.75 87 LEU A N 1
ATOM 686 C CA . LEU A 1 87 ? -2.758 -9.75 -5.184 1 98.75 87 LEU A CA 1
ATOM 687 C C . LEU A 1 87 ? -2.688 -11.055 -4.398 1 98.75 87 LEU A C 1
ATOM 689 O O . LEU A 1 87 ? -2.314 -12.094 -4.949 1 98.75 87 LEU A O 1
ATOM 693 N N . HIS A 1 88 ? -3.023 -10.992 -3.125 1 98.62 88 HIS A N 1
ATOM 694 C CA . HIS A 1 88 ? -3.078 -12.211 -2.328 1 98.62 88 HIS A CA 1
ATOM 695 C C . HIS A 1 88 ? -4.105 -13.188 -2.891 1 98.62 88 HIS A C 1
ATOM 697 O O . HIS A 1 88 ? -3.873 -14.398 -2.902 1 98.62 88 HIS A O 1
ATOM 703 N N . GLU A 1 89 ? -5.191 -12.711 -3.326 1 98.69 89 GLU A N 1
ATOM 704 C CA . GLU A 1 89 ? -6.199 -13.57 -3.943 1 98.69 89 GLU A CA 1
ATOM 705 C C . GLU A 1 89 ? -5.676 -14.203 -5.227 1 98.69 89 GLU A C 1
ATOM 707 O O . GLU A 1 89 ? -5.934 -15.383 -5.496 1 98.69 89 GLU A O 1
ATOM 712 N N . GLU A 1 90 ? -5 -13.43 -5.957 1 98.62 90 GLU A N 1
ATOM 713 C CA . GLU A 1 90 ? -4.426 -13.938 -7.199 1 98.62 90 GLU A CA 1
ATOM 714 C C . GLU A 1 90 ? -3.406 -15.039 -6.922 1 98.62 90 GLU A C 1
ATOM 716 O O . GLU A 1 90 ? -3.383 -16.062 -7.617 1 98.62 90 GLU A O 1
ATOM 721 N N . ILE A 1 91 ? -2.574 -14.828 -5.973 1 98.75 91 ILE A N 1
ATOM 722 C CA . ILE A 1 91 ? -1.594 -15.844 -5.598 1 98.75 91 ILE A CA 1
ATOM 723 C C . ILE A 1 91 ? -2.309 -17.141 -5.207 1 98.75 91 ILE A C 1
ATOM 725 O O . ILE A 1 91 ? -1.923 -18.219 -5.641 1 98.75 91 ILE A O 1
ATOM 729 N N . TYR A 1 92 ? -3.318 -16.984 -4.43 1 98.69 92 TYR A N 1
ATOM 730 C CA . TYR A 1 92 ? -4.094 -18.141 -4.016 1 98.69 92 TYR A CA 1
ATOM 731 C C . TYR A 1 92 ? -4.656 -18.891 -5.223 1 98.69 92 TYR A C 1
ATOM 733 O O . TYR A 1 92 ? -4.57 -20.109 -5.301 1 98.69 92 TYR A O 1
ATOM 741 N N . HIS A 1 93 ? -5.199 -18.125 -6.109 1 98.62 93 HIS A N 1
ATOM 742 C CA . HIS A 1 93 ? -5.793 -18.719 -7.305 1 98.62 93 HIS A CA 1
ATOM 743 C C . HIS A 1 93 ? -4.75 -19.5 -8.102 1 98.62 93 HIS A C 1
ATOM 745 O O . HIS A 1 93 ? -4.988 -20.641 -8.5 1 98.62 93 HIS A O 1
ATOM 751 N N . VAL A 1 94 ? -3.646 -18.906 -8.352 1 98.62 94 VAL A N 1
ATOM 752 C CA . VAL A 1 94 ? -2.607 -19.547 -9.148 1 98.62 94 VAL A CA 1
ATOM 753 C C . VAL A 1 94 ? -2.051 -20.75 -8.398 1 98.62 94 VAL A C 1
ATOM 755 O O . VAL A 1 94 ? -1.765 -21.781 -9.008 1 98.62 94 VAL A O 1
ATOM 758 N N . GLN A 1 95 ? -1.949 -20.594 -7.117 1 98.5 95 GLN A N 1
ATOM 759 C CA . GLN A 1 95 ? -1.484 -21.703 -6.305 1 98.5 95 GLN A CA 1
ATOM 760 C C . GLN A 1 95 ? -2.457 -22.875 -6.375 1 98.5 95 GLN A C 1
ATOM 762 O O . GLN A 1 95 ? -2.039 -24.047 -6.422 1 98.5 95 GLN A O 1
ATOM 767 N N . CYS A 1 96 ? -3.688 -22.641 -6.395 1 98.56 96 CYS A N 1
ATOM 768 C CA . CYS A 1 96 ? -4.699 -23.688 -6.52 1 98.56 96 CYS A CA 1
ATOM 769 C C . CYS A 1 96 ? -4.609 -24.375 -7.871 1 98.56 96 CYS A C 1
ATOM 771 O O . CYS A 1 96 ? -4.691 -25.609 -7.949 1 98.56 96 CYS A O 1
ATOM 773 N N . GLN A 1 97 ? -4.469 -23.594 -8.828 1 97.81 97 GLN A N 1
ATOM 774 C CA . GLN A 1 97 ? -4.301 -24.156 -10.164 1 97.81 97 GLN A CA 1
ATOM 775 C C . GLN A 1 97 ? -3.059 -25.047 -10.234 1 97.81 97 GLN A C 1
ATOM 777 O O . GLN A 1 97 ? -3.096 -26.125 -10.812 1 97.81 97 GLN A O 1
ATOM 782 N N . LEU A 1 98 ? -1.965 -24.562 -9.703 1 98.12 98 LEU A N 1
ATOM 783 C CA . LEU A 1 98 ? -0.726 -25.328 -9.672 1 98.12 98 LEU A CA 1
ATOM 784 C C . LEU A 1 98 ? -0.931 -26.656 -8.953 1 98.12 98 LEU A C 1
ATOM 786 O O . LEU A 1 98 ? -0.461 -27.703 -9.422 1 98.12 98 LEU A O 1
ATOM 790 N N . ALA A 1 99 ? -1.625 -26.578 -7.891 1 97.69 99 ALA A N 1
ATOM 791 C CA . ALA A 1 99 ? -1.896 -27.797 -7.133 1 97.69 99 ALA A CA 1
ATOM 792 C C . ALA A 1 99 ? -2.705 -28.797 -7.961 1 97.69 99 ALA A C 1
ATOM 794 O O . ALA A 1 99 ? -2.445 -30 -7.922 1 97.69 99 ALA A O 1
ATOM 795 N N . LYS A 1 100 ? -3.662 -28.312 -8.641 1 96.81 100 LYS A N 1
ATOM 796 C CA . LYS A 1 100 ? -4.508 -29.141 -9.484 1 96.81 100 LYS A CA 1
ATOM 797 C C . LYS A 1 100 ? -3.697 -29.797 -10.594 1 96.81 100 LYS A C 1
ATOM 799 O O . LYS A 1 100 ? -3.846 -31 -10.859 1 96.81 100 LYS A O 1
ATOM 804 N N . VAL A 1 101 ? -2.9 -29.016 -11.18 1 96.12 101 VAL A N 1
ATOM 805 C CA . VAL A 1 101 ? -2.107 -29.531 -12.289 1 96.12 101 VAL A CA 1
ATOM 806 C C . VAL A 1 101 ? -1.071 -30.516 -11.773 1 96.12 101 VAL A C 1
ATOM 808 O O . VAL A 1 101 ? -0.799 -31.531 -12.414 1 96.12 101 VAL A O 1
ATOM 811 N N . GLN A 1 102 ? -0.494 -30.281 -10.656 1 94.94 102 GLN A N 1
ATOM 812 C CA . GLN A 1 102 ? 0.453 -31.203 -10.031 1 94.94 102 GLN A CA 1
ATOM 813 C C . GLN A 1 102 ? -0.212 -32.531 -9.695 1 94.94 102 GLN A C 1
ATOM 815 O O . GLN A 1 102 ? 0.387 -33.594 -9.883 1 94.94 102 GLN A O 1
ATOM 820 N N . ALA A 1 103 ? -1.396 -32.469 -9.219 1 94.56 103 ALA A N 1
ATOM 821 C CA . ALA A 1 103 ? -2.145 -33.688 -8.922 1 94.56 103 ALA A CA 1
ATOM 822 C C . ALA A 1 103 ? -2.391 -34.5 -10.195 1 94.56 103 ALA A C 1
ATOM 824 O O . ALA A 1 103 ? -2.342 -35.719 -10.164 1 94.56 103 ALA A O 1
ATOM 825 N N . GLN A 1 104 ? -2.738 -33.875 -11.203 1 91.25 104 GLN A N 1
ATOM 826 C CA . GLN A 1 104 ? -2.934 -34.531 -12.492 1 91.25 104 GLN A CA 1
ATOM 827 C C . GLN A 1 104 ? -1.667 -35.281 -12.938 1 91.25 104 GLN A C 1
ATOM 829 O O . GLN A 1 104 ? -1.734 -36.375 -13.461 1 91.25 104 GLN A O 1
ATOM 834 N N . ILE A 1 105 ? -0.518 -34.656 -12.828 1 89.62 105 ILE A N 1
ATOM 835 C CA . ILE A 1 105 ? 0.761 -35.25 -13.188 1 89.62 105 ILE A CA 1
ATOM 836 C C . ILE A 1 105 ? 1.002 -36.5 -12.336 1 89.62 105 ILE A C 1
ATOM 838 O O . ILE A 1 105 ? 1.438 -37.531 -12.844 1 89.62 105 ILE A O 1
ATOM 842 N N . ASP A 1 106 ? 0.73 -36.344 -11.117 1 89.81 106 ASP A N 1
ATOM 843 C CA . ASP A 1 106 ? 0.915 -37.5 -10.211 1 89.81 106 ASP A CA 1
ATOM 844 C C . ASP A 1 106 ? 0.018 -38.656 -10.602 1 89.81 106 ASP A C 1
ATOM 846 O O . ASP A 1 106 ? 0.441 -39.812 -10.547 1 89.81 106 ASP A O 1
ATOM 850 N N . LEU A 1 107 ? -1.195 -38.375 -10.961 1 88.94 107 LEU A N 1
ATOM 851 C CA . LEU A 1 107 ? -2.125 -39.406 -11.406 1 88.94 107 LEU A CA 1
ATOM 852 C C . LEU A 1 107 ? -1.637 -40.062 -12.695 1 88.94 107 LEU A C 1
ATOM 854 O O . LEU A 1 107 ? -1.697 -41.281 -12.844 1 88.94 107 LEU A O 1
ATOM 858 N N . LEU A 1 108 ? -1.086 -39.312 -13.555 1 85.06 108 LEU A N 1
ATOM 859 C CA . LEU A 1 108 ? -0.581 -39.812 -14.828 1 85.06 108 LEU A CA 1
ATOM 860 C C . LEU A 1 108 ? 0.645 -40.688 -14.609 1 85.06 108 LEU A C 1
ATOM 862 O O . LEU A 1 108 ? 0.788 -41.75 -15.25 1 85.06 108 LEU A O 1
ATOM 866 N N . LYS A 1 109 ? 1.453 -40.344 -13.688 1 84.25 109 LYS A N 1
ATOM 867 C CA . LYS A 1 109 ? 2.646 -41.094 -13.359 1 84.25 109 LYS A CA 1
ATOM 868 C C . LYS A 1 109 ? 2.275 -42.438 -12.703 1 84.25 109 LYS A C 1
ATOM 870 O O . LYS A 1 109 ? 2.887 -43.469 -12.992 1 84.25 109 LYS A O 1
ATOM 875 N N . ALA A 1 110 ? 1.305 -42.375 -11.859 1 87.56 110 ALA A N 1
ATOM 876 C CA . ALA A 1 110 ? 0.839 -43.594 -11.188 1 87.56 110 ALA A CA 1
ATOM 877 C C . ALA A 1 110 ? 0.238 -44.562 -12.188 1 87.56 110 ALA A C 1
ATOM 879 O O . ALA A 1 110 ? 0.455 -45.781 -12.086 1 87.56 110 ALA A O 1
ATOM 880 N N . GLN A 1 111 ? -0.442 -44.125 -13.156 1 83.19 111 GLN A N 1
ATOM 881 C CA . GLN A 1 111 ? -1.059 -44.938 -14.195 1 83.19 111 GLN A CA 1
ATOM 882 C C . GLN A 1 111 ? -0.004 -45.562 -15.109 1 83.19 111 GLN A C 1
ATOM 884 O O . GLN A 1 111 ? -0.125 -46.719 -15.508 1 83.19 111 GLN A O 1
ATOM 889 N N . ALA A 1 112 ? 1.07 -44.875 -15.359 1 79.31 112 ALA A N 1
ATOM 890 C CA . ALA A 1 112 ? 2.145 -45.375 -16.219 1 79.31 112 ALA A CA 1
ATOM 891 C C . ALA A 1 112 ? 2.945 -46.469 -15.531 1 79.31 112 ALA A C 1
ATOM 893 O O . ALA A 1 112 ? 3.379 -47.438 -16.172 1 79.31 112 ALA A O 1
ATOM 894 N N . GLN A 1 113 ? 3.113 -46.312 -14.219 1 80.19 113 GLN A N 1
ATOM 895 C CA . GLN A 1 113 ? 3.863 -47.312 -13.445 1 80.19 113 GLN A CA 1
ATOM 896 C C . GLN A 1 113 ? 3.109 -48.625 -13.367 1 80.19 113 GLN A C 1
ATOM 898 O O . GLN A 1 113 ? 3.711 -49.688 -13.492 1 80.19 113 GLN A O 1
ATOM 903 N N . VAL A 1 114 ? 1.757 -48.625 -13.289 1 81.75 114 VAL A N 1
ATOM 904 C CA . VAL A 1 114 ? 0.934 -49.812 -13.188 1 81.75 114 VAL A CA 1
ATOM 905 C C . VAL A 1 114 ? 0.918 -50.562 -14.531 1 81.75 114 VAL A C 1
ATOM 907 O O . VAL A 1 114 ? 1.039 -51.781 -14.578 1 81.75 114 VAL A O 1
ATOM 910 N N . GLN A 1 115 ? 0.882 -49.875 -15.656 1 75.25 115 GLN A N 1
ATOM 911 C CA . GLN A 1 115 ? 0.864 -50.438 -17 1 75.25 115 GLN A CA 1
ATOM 912 C C . GLN A 1 115 ? 2.211 -51.062 -17.344 1 75.25 115 GLN A C 1
ATOM 914 O O . GLN A 1 115 ? 2.264 -52.125 -17.969 1 75.25 115 GLN A O 1
ATOM 919 N N . GLY A 1 116 ? 3.223 -50.438 -16.875 1 71 116 GLY A N 1
ATOM 920 C CA . GLY A 1 116 ? 4.547 -50.969 -17.109 1 71 116 GLY A CA 1
ATOM 921 C C . GLY A 1 116 ? 4.781 -52.281 -16.391 1 71 116 GLY A C 1
ATOM 922 O O . GLY A 1 116 ? 5.367 -53.219 -16.953 1 71 116 GLY A O 1
ATOM 923 N N . GLU A 1 117 ? 4.23 -52.531 -15.234 1 76.69 117 GLU A N 1
ATOM 924 C CA . GLU A 1 117 ? 4.379 -53.75 -14.438 1 76.69 117 GLU A CA 1
ATOM 925 C C . GLU A 1 117 ? 3.562 -54.906 -15.031 1 76.69 117 GLU A C 1
ATOM 927 O O . GLU A 1 117 ? 4.02 -56.031 -15.055 1 76.69 117 GLU A O 1
ATOM 932 N N . LEU A 1 118 ? 2.434 -54.688 -15.672 1 73.62 118 LEU A N 1
ATOM 933 C CA . LEU A 1 118 ? 1.567 -55.688 -16.281 1 73.62 118 LEU A CA 1
ATOM 934 C C . LEU A 1 118 ? 2.182 -56.219 -17.562 1 73.62 118 LEU A C 1
ATOM 936 O O . LEU A 1 118 ? 2.113 -57.438 -17.828 1 73.62 118 LEU A O 1
ATOM 940 N N . GLN A 1 119 ? 2.863 -55.5 -18.312 1 70.5 119 GLN A N 1
ATOM 941 C CA . GLN A 1 119 ? 3.477 -55.938 -19.562 1 70.5 119 GLN A CA 1
ATOM 942 C C . GLN A 1 119 ? 4.688 -56.812 -19.312 1 70.5 119 GLN A C 1
ATOM 944 O O . GLN A 1 119 ? 4.938 -57.75 -20.078 1 70.5 119 GLN A O 1
ATOM 949 N N . GLN A 1 120 ? 5.379 -56.719 -18.297 1 73.62 120 GLN A N 1
ATOM 950 C CA . GLN A 1 120 ? 6.539 -57.562 -17.984 1 73.62 120 GLN A CA 1
ATOM 951 C C . GLN A 1 120 ? 6.117 -58.969 -17.531 1 73.62 120 GLN A C 1
ATOM 953 O O . GLN A 1 120 ? 6.844 -59.938 -17.734 1 73.62 120 GLN A O 1
ATOM 958 N N . GLN A 1 121 ? 4.992 -59.094 -16.969 1 74.25 121 GLN A N 1
ATOM 959 C CA . GLN A 1 121 ? 4.551 -60.406 -16.484 1 74.25 121 GLN A CA 1
ATOM 960 C C . GLN A 1 121 ? 4.055 -61.281 -17.641 1 74.25 121 GLN A C 1
ATOM 962 O O . GLN A 1 121 ? 4.113 -62.5 -17.562 1 74.25 121 GLN A O 1
ATOM 967 N N . VAL A 1 122 ? 3.646 -60.688 -18.719 1 71.31 122 VAL A N 1
ATOM 968 C CA . VAL A 1 122 ? 3.074 -61.5 -19.797 1 71.31 122 VAL A CA 1
ATOM 969 C C . VAL A 1 122 ? 4.176 -61.906 -20.766 1 71.31 122 VAL A C 1
ATOM 971 O O . VAL A 1 122 ? 4 -62.844 -21.547 1 71.31 122 VAL A O 1
ATOM 974 N N . VAL A 1 123 ? 5.312 -61.375 -20.609 1 59.31 123 VAL A N 1
ATOM 975 C CA . VAL A 1 123 ? 6.375 -61.875 -21.453 1 59.31 123 VAL A CA 1
ATOM 976 C C . VAL A 1 123 ? 7.152 -62.969 -20.719 1 59.31 123 VAL A C 1
ATOM 978 O O . VAL A 1 123 ? 7.336 -62.875 -19.5 1 59.31 123 VAL A O 1
ATOM 981 N N . MET B 1 1 ? -19.797 6.879 34.562 1 35.59 1 MET B N 1
ATOM 982 C CA . MET B 1 1 ? -19.391 6.254 33.312 1 35.59 1 MET B CA 1
ATOM 983 C C . MET B 1 1 ? -18.125 6.91 32.781 1 35.59 1 MET B C 1
ATOM 985 O O . MET B 1 1 ? -18.141 8.078 32.375 1 35.59 1 MET B O 1
ATOM 989 N N . THR B 1 2 ? -17.078 7.027 33.281 1 43.97 2 THR B N 1
ATOM 990 C CA . THR B 1 2 ? -15.867 7.793 33.031 1 43.97 2 THR B CA 1
ATOM 991 C C . THR B 1 2 ? -15.531 7.793 31.547 1 43.97 2 THR B C 1
ATOM 993 O O . THR B 1 2 ? -15.336 6.734 30.953 1 43.97 2 THR B O 1
ATOM 996 N N . SER B 1 3 ? -16.156 8.641 30.719 1 55.03 3 SER B N 1
ATOM 997 C CA . SER B 1 3 ? -16.203 8.836 29.281 1 55.03 3 SER B CA 1
ATOM 998 C C . SER B 1 3 ? -14.812 8.789 28.672 1 55.03 3 SER B C 1
ATOM 1000 O O . SER B 1 3 ? -13.984 9.664 28.922 1 55.03 3 SER B O 1
ATOM 1002 N N . SER B 1 4 ? -14.086 7.742 28.516 1 78.88 4 SER B N 1
ATOM 1003 C CA . SER B 1 4 ? -12.664 7.598 28.219 1 78.88 4 SER B CA 1
ATOM 1004 C C . SER B 1 4 ? -12.312 8.211 26.875 1 78.88 4 SER B C 1
ATOM 1006 O O . SER B 1 4 ? -12.984 7.957 25.875 1 78.88 4 SER B O 1
ATOM 1008 N N . ARG B 1 5 ? -11.531 9.336 26.844 1 93.38 5 ARG B N 1
ATOM 1009 C CA . ARG B 1 5 ? -10.961 10.062 25.719 1 93.38 5 ARG B CA 1
ATOM 1010 C C . ARG B 1 5 ? -10.383 9.102 24.688 1 93.38 5 ARG B C 1
ATOM 1012 O O . ARG B 1 5 ? -9.781 8.086 25.047 1 93.38 5 ARG B O 1
ATOM 1019 N N . CYS B 1 6 ? -10.852 9.273 23.547 1 97.25 6 CYS B N 1
ATOM 1020 C CA . CYS B 1 6 ? -10.289 8.398 22.531 1 97.25 6 CYS B CA 1
ATOM 1021 C C . CYS B 1 6 ? -8.773 8.516 22.484 1 97.25 6 CYS B C 1
ATOM 1023 O O . CYS B 1 6 ? -8.188 9.398 23.125 1 97.25 6 CYS B O 1
ATOM 1025 N N . ALA B 1 7 ? -8.125 7.73 21.812 1 97.75 7 ALA B N 1
ATOM 1026 C CA . ALA B 1 7 ? -6.672 7.707 21.703 1 97.75 7 ALA B CA 1
ATOM 1027 C C . ALA B 1 7 ? -6.148 8.977 21.047 1 97.75 7 ALA B C 1
ATOM 1029 O O . ALA B 1 7 ? -5.094 9.492 21.422 1 97.75 7 ALA B O 1
ATOM 1030 N N . ALA B 1 8 ? -6.895 9.445 20.016 1 98.06 8 ALA B N 1
ATOM 1031 C CA . ALA B 1 8 ? -6.488 10.656 19.312 1 98.06 8 ALA B CA 1
ATOM 1032 C C . ALA B 1 8 ? -6.5 11.867 20.25 1 98.06 8 ALA B C 1
ATOM 1034 O O . ALA B 1 8 ? -5.504 12.586 20.359 1 98.06 8 ALA B O 1
ATOM 1035 N N . CYS B 1 9 ? -7.559 11.984 20.891 1 98 9 CYS B N 1
ATOM 1036 C CA . CYS B 1 9 ? -7.727 13.141 21.766 1 98 9 CYS B CA 1
ATOM 1037 C C . CYS B 1 9 ? -6.75 13.094 22.938 1 98 9 CYS B C 1
ATOM 1039 O O . CYS B 1 9 ? -6.246 14.125 23.375 1 98 9 CYS B O 1
ATOM 1041 N N . LYS B 1 10 ? -6.5 11.969 23.438 1 97.06 10 LYS B N 1
ATOM 1042 C CA . LYS B 1 10 ? -5.484 11.805 24.484 1 97.06 10 LYS B CA 1
ATOM 1043 C C . LYS B 1 10 ? -4.109 12.234 23.984 1 97.06 10 LYS B C 1
ATOM 1045 O O . LYS B 1 10 ? -3.416 13.008 24.641 1 97.06 10 LYS B O 1
ATOM 1050 N N . GLN B 1 11 ? -3.758 11.719 22.859 1 97.31 11 GLN B N 1
ATOM 1051 C CA . GLN B 1 11 ? -2.439 11.984 22.297 1 97.31 11 GLN B CA 1
ATOM 1052 C C . GLN B 1 11 ? -2.297 13.453 21.922 1 97.31 11 GLN B C 1
ATOM 1054 O O . GLN B 1 11 ? -1.218 14.039 22.047 1 97.31 11 GLN B O 1
ATOM 1059 N N . LEU B 1 12 ? -3.342 14 21.484 1 97.25 12 LEU B N 1
ATOM 1060 C CA . LEU B 1 12 ? -3.309 15.375 21.016 1 97.25 12 LEU B CA 1
ATOM 1061 C C . LEU B 1 12 ? -3.594 16.344 22.156 1 97.25 12 LEU B C 1
ATOM 1063 O O . LEU B 1 12 ? -3.625 17.562 21.938 1 97.25 12 LEU B O 1
ATOM 1067 N N . ARG B 1 13 ? -3.879 15.812 23.312 1 96.38 13 ARG B N 1
ATOM 1068 C CA . ARG B 1 13 ? -4.137 16.578 24.516 1 96.38 13 ARG B CA 1
ATOM 1069 C C . ARG B 1 13 ? -5.293 17.562 24.312 1 96.38 13 ARG B C 1
ATOM 1071 O O . ARG B 1 13 ? -5.176 18.75 24.625 1 96.38 13 ARG B O 1
ATOM 1078 N N . ARG B 1 14 ? -6.359 17.016 23.844 1 94.94 14 ARG B N 1
ATOM 1079 C CA . ARG B 1 14 ? -7.59 17.781 23.641 1 94.94 14 ARG B CA 1
ATOM 1080 C C . ARG B 1 14 ? -8.773 17.078 24.312 1 94.94 14 ARG B C 1
ATOM 1082 O O . ARG B 1 14 ? -8.68 15.922 24.688 1 94.94 14 ARG B O 1
ATOM 1089 N N . ARG B 1 15 ? -9.836 17.922 24.406 1 95.06 15 ARG B N 1
ATOM 1090 C CA . ARG B 1 15 ? -11.094 17.344 24.875 1 95.06 15 ARG B CA 1
ATOM 1091 C C . ARG B 1 15 ? -11.758 16.516 23.781 1 95.06 15 ARG B C 1
ATOM 1093 O O . ARG B 1 15 ? -11.789 16.906 22.625 1 95.06 15 ARG B O 1
ATOM 1100 N N . CYS B 1 16 ? -12.234 15.383 24.188 1 96.5 16 CYS B N 1
ATOM 1101 C CA . CYS B 1 16 ? -12.906 14.477 23.266 1 96.5 16 CYS B CA 1
ATOM 1102 C C . CYS B 1 16 ? -14.398 14.773 23.188 1 96.5 16 CYS B C 1
ATOM 1104 O O . CYS B 1 16 ? -15.148 14.461 24.125 1 96.5 16 CYS B O 1
ATOM 1106 N N . PRO B 1 17 ? -14.93 15.383 22.172 1 95.12 17 PRO B N 1
ATOM 1107 C CA . PRO B 1 17 ? -16.344 15.727 22.062 1 95.12 17 PRO B CA 1
ATOM 1108 C C . PRO B 1 17 ? -17.234 14.508 21.875 1 95.12 17 PRO B C 1
ATOM 1110 O O . PRO B 1 17 ? -16.75 13.422 21.562 1 95.12 17 PRO B O 1
ATOM 1113 N N . SER B 1 18 ? -18.5 14.641 22.094 1 93.25 18 SER B N 1
ATOM 1114 C CA . SER B 1 18 ? -19.453 13.547 21.984 1 93.25 18 SER B CA 1
ATOM 1115 C C . SER B 1 18 ? -19.531 13.031 20.547 1 93.25 18 SER B C 1
ATOM 1117 O O . SER B 1 18 ? -19.812 11.852 20.312 1 93.25 18 SER B O 1
ATOM 1119 N N . ASN B 1 19 ? -19.203 13.828 19.562 1 94.31 19 ASN B N 1
ATOM 1120 C CA . ASN B 1 19 ? -19.25 13.461 18.156 1 94.31 19 ASN B CA 1
ATOM 1121 C C . ASN B 1 19 ? -17.859 13.344 17.547 1 94.31 19 ASN B C 1
ATOM 1123 O O . ASN B 1 19 ? -17.656 13.672 16.375 1 94.31 19 ASN B O 1
ATOM 1127 N N . CYS B 1 20 ? -16.969 12.883 18.359 1 96.81 20 CYS B N 1
ATOM 1128 C CA . CYS B 1 20 ? -15.586 12.781 17.922 1 96.81 20 CYS B CA 1
ATOM 1129 C C . CYS B 1 20 ? -15.453 11.797 16.75 1 96.81 20 CYS B C 1
ATOM 1131 O O . CYS B 1 20 ? -15.828 10.633 16.875 1 96.81 20 CYS B O 1
ATOM 1133 N N . ILE B 1 21 ? -14.844 12.18 15.734 1 97.12 21 ILE B N 1
ATOM 1134 C CA . ILE B 1 21 ? -14.734 11.398 14.508 1 97.12 21 ILE B CA 1
ATOM 1135 C C . ILE B 1 21 ? -13.742 10.25 14.719 1 97.12 21 ILE B C 1
ATOM 1137 O O . ILE B 1 21 ? -13.742 9.281 13.961 1 97.12 21 ILE B O 1
ATOM 1141 N N . PHE B 1 22 ? -12.938 10.344 15.727 1 98 22 PHE B N 1
ATOM 1142 C CA . PHE B 1 22 ? -11.883 9.367 15.961 1 98 22 PHE B CA 1
ATOM 1143 C C . PHE B 1 22 ? -12.344 8.289 16.938 1 98 22 PHE B C 1
ATOM 1145 O O . PHE B 1 22 ? -11.891 7.145 16.859 1 98 22 PHE B O 1
ATOM 1152 N N . LEU B 1 23 ? -13.203 8.617 17.828 1 96.56 23 LEU B N 1
ATOM 1153 C CA . LEU B 1 23 ? -13.562 7.789 18.969 1 96.56 23 LEU B CA 1
ATOM 1154 C C . LEU B 1 23 ? -13.961 6.387 18.516 1 96.56 23 LEU B C 1
ATOM 1156 O O . LEU B 1 23 ? -13.477 5.391 19.062 1 96.56 23 LEU B O 1
ATOM 1160 N N . PRO B 1 24 ? -14.82 6.223 17.484 1 96.31 24 PRO B N 1
ATOM 1161 C CA . PRO B 1 24 ? -15.25 4.875 17.109 1 96.31 24 PRO B CA 1
ATOM 1162 C C . PRO B 1 24 ? -14.117 4.027 16.547 1 96.31 24 PRO B C 1
ATOM 1164 O O . PRO B 1 24 ? -14.172 2.797 16.594 1 96.31 24 PRO B O 1
ATOM 1167 N N . TYR B 1 25 ? -13.047 4.668 16.109 1 97.88 25 TYR B N 1
ATOM 1168 C CA . TYR B 1 25 ? -12.086 3.939 15.297 1 97.88 25 TYR B CA 1
ATOM 1169 C C . TYR B 1 25 ? -10.719 3.898 15.977 1 97.88 25 TYR B C 1
ATOM 1171 O O . TYR B 1 25 ? -9.867 3.082 15.617 1 97.88 25 TYR B O 1
ATOM 1179 N N . PHE B 1 26 ? -10.578 4.777 16.906 1 98.19 26 PHE B N 1
ATOM 1180 C CA . PHE B 1 26 ? -9.336 4.855 17.656 1 98.19 26 PHE B CA 1
ATOM 1181 C C . PHE B 1 26 ? -9.617 4.922 19.156 1 98.19 26 PHE B C 1
ATOM 1183 O O . PHE B 1 26 ? -9.352 5.938 19.797 1 98.19 26 PHE B O 1
ATOM 1190 N N . PRO B 1 27 ? -10.008 3.852 19.688 1 95.94 27 PRO B N 1
ATOM 1191 C CA . PRO B 1 27 ? -10.352 3.82 21.109 1 95.94 27 PRO B CA 1
ATOM 1192 C C . PRO B 1 27 ? -9.125 3.924 22.016 1 95.94 27 PRO B C 1
ATOM 1194 O O . PRO B 1 27 ? -8.008 3.617 21.594 1 95.94 27 PRO B O 1
ATOM 1197 N N . PRO B 1 28 ? -9.305 4.309 23.266 1 94.62 28 PRO B N 1
ATOM 1198 C CA . PRO B 1 28 ? -8.188 4.535 24.172 1 94.62 28 PRO B CA 1
ATOM 1199 C C . PRO B 1 28 ? -7.43 3.252 24.516 1 94.62 28 PRO B C 1
ATOM 1201 O O . PRO B 1 28 ? -6.254 3.303 24.891 1 94.62 28 PRO B O 1
ATOM 1204 N N . ASN B 1 29 ? -8.055 2.213 24.344 1 94.5 29 ASN B N 1
ATOM 1205 C CA . ASN B 1 29 ? -7.41 0.956 24.703 1 94.5 29 ASN B CA 1
ATOM 1206 C C . ASN B 1 29 ? -6.469 0.468 23.609 1 94.5 29 ASN B C 1
ATOM 1208 O O . ASN B 1 29 ? -5.766 -0.528 23.781 1 94.5 29 ASN B O 1
ATOM 1212 N N . ASN B 1 30 ? -6.426 1.063 22.5 1 95.12 30 ASN B N 1
ATOM 1213 C CA . ASN B 1 30 ? -5.492 0.782 21.406 1 95.12 30 ASN B CA 1
ATOM 1214 C C . ASN B 1 30 ? -4.789 2.049 20.922 1 95.12 30 ASN B C 1
ATOM 1216 O O . ASN B 1 30 ? -4.941 2.445 19.766 1 95.12 30 ASN B O 1
ATOM 1220 N N . PRO B 1 31 ? -4 2.627 21.75 1 96.19 31 PRO B N 1
ATOM 1221 C CA . PRO B 1 31 ? -3.389 3.922 21.438 1 96.19 31 PRO B CA 1
ATOM 1222 C C . PRO B 1 31 ? -2.391 3.838 20.281 1 96.19 31 PRO B C 1
ATOM 1224 O O . PRO B 1 31 ? -2.164 4.832 19.594 1 96.19 31 PRO B O 1
ATOM 1227 N N . GLN B 1 32 ? -1.819 2.693 20.109 1 97.19 32 GLN B N 1
ATOM 1228 C CA . GLN B 1 32 ? -0.807 2.523 19.078 1 97.19 32 GLN B CA 1
ATOM 1229 C C . GLN B 1 32 ? -1.404 2.721 17.688 1 97.19 32 GLN B C 1
ATOM 1231 O O . GLN B 1 32 ? -0.742 3.242 16.781 1 97.19 32 GLN B O 1
ATOM 1236 N N . ARG B 1 33 ? -2.6 2.271 17.578 1 97.69 33 ARG B N 1
ATOM 1237 C CA . ARG B 1 33 ? -3.277 2.383 16.297 1 97.69 33 ARG B CA 1
ATOM 1238 C C . ARG B 1 33 ? -3.309 3.832 15.82 1 97.69 33 ARG B C 1
ATOM 1240 O O . ARG B 1 33 ? -2.926 4.125 14.688 1 97.69 33 ARG B O 1
ATOM 1247 N N . PHE B 1 34 ? -3.705 4.684 16.656 1 98.38 34 PHE B N 1
ATOM 1248 C CA . PHE B 1 34 ? -3.75 6.09 16.281 1 98.38 34 PHE B CA 1
ATOM 1249 C C . PHE B 1 34 ? -2.342 6.66 16.141 1 98.38 34 PHE B C 1
ATOM 1251 O O . PHE B 1 34 ? -2.082 7.492 15.266 1 98.38 34 PHE B O 1
ATOM 1258 N N . SER B 1 35 ? -1.462 6.238 16.984 1 98.5 35 SER B N 1
ATOM 1259 C CA . SER B 1 35 ? -0.091 6.734 16.922 1 98.5 35 SER B CA 1
ATOM 1260 C C . SER B 1 35 ? 0.542 6.477 15.562 1 98.5 35 SER B C 1
ATOM 1262 O O . SER B 1 35 ? 1.238 7.34 15.023 1 98.5 35 SER B O 1
ATOM 1264 N N . TYR B 1 36 ? 0.288 5.355 15.023 1 98.38 36 TYR B N 1
ATOM 1265 C CA . TYR B 1 36 ? 0.874 5 13.742 1 98.38 36 TYR B CA 1
ATOM 1266 C C . TYR B 1 36 ? 0.291 5.852 12.617 1 98.38 36 TYR B C 1
ATOM 1268 O O . TYR B 1 36 ? 1.03 6.406 11.805 1 98.38 36 TYR B O 1
ATOM 1276 N N . VAL B 1 37 ? -1.048 5.977 12.602 1 98.69 37 VAL B N 1
ATOM 1277 C CA . VAL B 1 37 ? -1.662 6.719 11.508 1 98.69 37 VAL B CA 1
ATOM 1278 C C . VAL B 1 37 ? -1.324 8.203 11.641 1 98.69 37 VAL B C 1
ATOM 1280 O O . VAL B 1 37 ? -1.122 8.891 10.641 1 98.69 37 VAL B O 1
ATOM 1283 N N . HIS B 1 38 ? -1.213 8.664 12.859 1 98.38 38 HIS B N 1
ATOM 1284 C CA . HIS B 1 38 ? -0.848 10.055 13.102 1 98.38 38 HIS B CA 1
ATOM 1285 C C . HIS B 1 38 ? 0.567 10.352 12.609 1 98.38 38 HIS B C 1
ATOM 1287 O O . HIS B 1 38 ? 0.83 11.422 12.055 1 98.38 38 HIS B O 1
ATOM 1293 N N . LYS B 1 39 ? 1.436 9.461 12.898 1 97.81 39 LYS B N 1
ATOM 1294 C CA . LYS B 1 39 ? 2.834 9.633 12.516 1 97.81 39 LYS B CA 1
ATOM 1295 C C . LYS B 1 39 ? 2.973 9.781 11 1 97.81 39 LYS B C 1
ATOM 1297 O O . LYS B 1 39 ? 3.807 10.555 10.523 1 97.81 39 LYS B O 1
ATOM 1302 N N . VAL B 1 40 ? 2.152 9.133 10.25 1 98.56 40 VAL B N 1
ATOM 1303 C CA . VAL B 1 40 ? 2.33 9.039 8.805 1 98.56 40 VAL B CA 1
ATOM 1304 C C . VAL B 1 40 ? 1.447 10.078 8.109 1 98.56 40 VAL B C 1
ATOM 1306 O O . VAL B 1 40 ? 1.886 10.75 7.172 1 98.56 40 VAL B O 1
ATOM 1309 N N . TYR B 1 41 ? 0.263 10.289 8.602 1 98.44 41 TYR B N 1
ATOM 1310 C CA . TYR B 1 41 ? -0.707 11.078 7.855 1 98.44 41 TYR B CA 1
ATOM 1311 C C . TYR B 1 41 ? -1.001 12.398 8.562 1 98.44 41 TYR B C 1
ATOM 1313 O O . TYR B 1 41 ? -1.429 13.367 7.934 1 98.44 41 TYR B O 1
ATOM 1321 N N . GLY B 1 42 ? -0.839 12.398 9.883 1 97.69 42 GLY B N 1
ATOM 1322 C CA . GLY B 1 42 ? -1.318 13.523 10.664 1 97.69 42 GLY B CA 1
ATOM 1323 C C . GLY B 1 42 ? -2.795 13.438 11.008 1 97.69 42 GLY B C 1
ATOM 1324 O O . GLY B 1 42 ? -3.576 12.867 10.242 1 97.69 42 GLY B O 1
ATOM 1325 N N . ALA B 1 43 ? -3.119 14.031 12.086 1 97.19 43 ALA B N 1
ATOM 1326 C CA . ALA B 1 43 ? -4.48 13.922 12.609 1 97.19 43 ALA B CA 1
ATOM 1327 C C . ALA B 1 43 ? -5.484 14.578 11.664 1 97.19 43 ALA B C 1
ATOM 1329 O O . ALA B 1 43 ? -6.562 14.039 11.43 1 97.19 43 ALA B O 1
ATOM 1330 N N . SER B 1 44 ? -5.109 15.688 11.109 1 95.94 44 SER B N 1
ATOM 1331 C CA . SER B 1 44 ? -6.02 16.422 10.234 1 95.94 44 SER B CA 1
ATOM 1332 C C . SER B 1 44 ? -6.34 15.625 8.977 1 95.94 44 SER B C 1
ATOM 1334 O O . SER B 1 44 ? -7.5 15.516 8.578 1 95.94 44 SER B O 1
ATOM 1336 N N . ASN B 1 45 ? -5.383 15.086 8.43 1 97.5 45 ASN B N 1
ATOM 1337 C CA . ASN B 1 45 ? -5.59 14.32 7.203 1 97.5 45 ASN B CA 1
ATOM 1338 C C . ASN B 1 45 ? -6.375 13.039 7.473 1 97.5 45 ASN B C 1
ATOM 1340 O O . ASN B 1 45 ? -7.207 12.633 6.66 1 97.5 45 ASN B O 1
ATOM 1344 N N . VAL B 1 46 ? -6.074 12.414 8.586 1 98.44 46 VAL B N 1
ATOM 1345 C CA . VAL B 1 46 ? -6.836 11.227 8.961 1 98.44 46 VAL B CA 1
ATOM 1346 C C . VAL B 1 46 ? -8.312 11.578 9.109 1 98.44 46 VAL B C 1
ATOM 1348 O O . VAL B 1 46 ? -9.18 10.883 8.586 1 98.44 46 VAL B O 1
ATOM 1351 N N . GLY B 1 47 ? -8.562 12.656 9.836 1 98.12 47 GLY B N 1
ATOM 1352 C CA . GLY B 1 47 ? -9.93 13.109 9.992 1 98.12 47 GLY B CA 1
ATOM 1353 C C . GLY B 1 47 ? -10.617 13.398 8.664 1 98.12 47 GLY B C 1
ATOM 1354 O O . GLY B 1 47 ? -11.773 13.008 8.461 1 98.12 47 GLY B O 1
ATOM 1355 N N . LYS B 1 48 ? -9.945 14.07 7.797 1 97.94 48 LYS B N 1
ATOM 1356 C CA . LYS B 1 48 ? -10.477 14.398 6.477 1 97.94 48 LYS B CA 1
ATOM 1357 C C . LYS B 1 48 ? -10.812 13.133 5.688 1 97.94 48 LYS B C 1
ATOM 1359 O O . LYS B 1 48 ? -11.859 13.055 5.039 1 97.94 48 LYS B O 1
ATOM 1364 N N . MET B 1 49 ? -9.969 12.164 5.746 1 98.19 49 MET B N 1
ATOM 1365 C CA . MET B 1 49 ? -10.164 10.93 4.996 1 98.19 49 MET B CA 1
ATOM 1366 C C . MET B 1 49 ? -11.352 10.141 5.539 1 98.19 49 MET B C 1
ATOM 1368 O O . MET B 1 49 ? -12.102 9.539 4.773 1 98.19 49 MET B O 1
ATOM 1372 N N . LEU B 1 50 ? -11.508 10.172 6.824 1 98.62 50 LEU B N 1
ATOM 1373 C CA . LEU B 1 50 ? -12.672 9.531 7.426 1 98.62 50 LEU B CA 1
ATOM 1374 C C . LEU B 1 50 ? -13.961 10.25 7.027 1 98.62 50 LEU B C 1
ATOM 1376 O O . LEU B 1 50 ? -14.977 9.609 6.754 1 98.62 50 LEU B O 1
ATOM 1380 N N . GLN B 1 51 ? -13.859 11.516 6.91 1 97.75 51 GLN B N 1
ATOM 1381 C CA . GLN B 1 51 ? -15.047 12.328 6.648 1 97.75 51 GLN B CA 1
ATOM 1382 C C . GLN B 1 51 ? -15.438 12.266 5.176 1 97.75 51 GLN B C 1
ATOM 1384 O O . GLN B 1 51 ? -16.594 12.531 4.82 1 97.75 51 GLN B O 1
ATOM 1389 N N . GLN B 1 52 ? -14.555 11.914 4.363 1 96.88 52 GLN B N 1
ATOM 1390 C CA . GLN B 1 52 ? -14.758 11.922 2.92 1 96.88 52 GLN B CA 1
ATOM 1391 C C . GLN B 1 52 ? -15.57 10.703 2.477 1 96.88 52 GLN B C 1
ATOM 1393 O O . GLN B 1 52 ? -16.109 10.68 1.363 1 96.88 52 GLN B O 1
ATOM 1398 N N . VAL B 1 53 ? -15.766 9.734 3.338 1 98.38 53 VAL B N 1
ATOM 1399 C CA . VAL B 1 53 ? -16.453 8.5 2.951 1 98.38 53 VAL B CA 1
ATOM 1400 C C . VAL B 1 53 ? -17.734 8.352 3.754 1 98.38 53 VAL B C 1
ATOM 1402 O O . VAL B 1 53 ? -17.984 9.117 4.688 1 98.38 53 VAL B O 1
ATOM 1405 N N . GLN B 1 54 ? -18.562 7.395 3.316 1 98 54 GLN B N 1
ATOM 1406 C CA . GLN B 1 54 ? -19.781 7.086 4.055 1 98 54 GLN B CA 1
ATOM 1407 C C . GLN B 1 54 ? -19.453 6.465 5.41 1 98 54 GLN B C 1
ATOM 1409 O O . GLN B 1 54 ? -18.422 5.816 5.574 1 98 54 GLN B O 1
ATOM 1414 N N . GLU B 1 55 ? -20.312 6.703 6.391 1 97.38 55 GLU B N 1
ATOM 1415 C CA . GLU B 1 55 ? -20.078 6.277 7.77 1 97.38 55 GLU B CA 1
ATOM 1416 C C . GLU B 1 55 ? -19.797 4.777 7.844 1 97.38 55 GLU B C 1
ATOM 1418 O O . GLU B 1 55 ? -18.953 4.34 8.625 1 97.38 55 GLU B O 1
ATOM 1423 N N . HIS B 1 56 ? -20.531 3.988 7.039 1 98.19 56 HIS B N 1
ATOM 1424 C CA . HIS B 1 56 ? -20.391 2.539 7.133 1 98.19 56 HIS B CA 1
ATOM 1425 C C . HIS B 1 56 ? -19.062 2.072 6.559 1 98.19 56 HIS B C 1
ATOM 1427 O O . HIS B 1 56 ? -18.656 0.925 6.762 1 98.19 56 HIS B O 1
ATOM 1433 N N . GLN B 1 57 ? -18.312 2.994 5.891 1 98.75 57 GLN B N 1
ATOM 1434 C CA . GLN B 1 57 ? -17.016 2.67 5.293 1 98.75 57 GLN B CA 1
ATOM 1435 C C . GLN B 1 57 ? -15.875 3.113 6.195 1 98.75 57 GLN B C 1
ATOM 1437 O O . GLN B 1 57 ? -14.727 2.732 5.977 1 98.75 57 GLN B O 1
ATOM 1442 N N . ARG B 1 58 ? -16.094 3.863 7.207 1 98.75 58 ARG B N 1
ATOM 1443 C CA . ARG B 1 58 ? -15.062 4.551 7.969 1 98.75 58 ARG B CA 1
ATOM 1444 C C . ARG B 1 58 ? -14.219 3.559 8.758 1 98.75 58 ARG B C 1
ATOM 1446 O O . ARG B 1 58 ? -13.016 3.766 8.945 1 98.75 58 ARG B O 1
ATOM 1453 N N . ALA B 1 59 ? -14.844 2.521 9.25 1 98.44 59 ALA B N 1
ATOM 1454 C CA . ALA B 1 59 ? -14.062 1.501 9.953 1 98.44 59 ALA B CA 1
ATOM 1455 C C . ALA B 1 59 ? -13.008 0.889 9.031 1 98.44 59 ALA B C 1
ATOM 1457 O O . ALA B 1 59 ? -11.875 0.659 9.453 1 98.44 59 ALA B O 1
ATOM 1458 N N . ASP B 1 60 ? -13.43 0.635 7.777 1 98.69 60 ASP B N 1
ATOM 1459 C CA . ASP B 1 60 ? -12.5 0.087 6.797 1 98.69 60 ASP B CA 1
ATOM 1460 C C . ASP B 1 60 ? -11.391 1.085 6.477 1 98.69 60 ASP B C 1
ATOM 1462 O O . ASP B 1 60 ? -10.234 0.697 6.273 1 98.69 60 ASP B O 1
ATOM 1466 N N . VAL B 1 61 ? -11.695 2.299 6.41 1 98.88 61 VAL B N 1
ATOM 1467 C CA . VAL B 1 61 ? -10.703 3.34 6.156 1 98.88 61 VAL B CA 1
ATOM 1468 C C . VAL B 1 61 ? -9.688 3.367 7.293 1 98.88 61 VAL B C 1
ATOM 1470 O O . VAL B 1 61 ? -8.477 3.379 7.051 1 98.88 61 VAL B O 1
ATOM 1473 N N . ALA B 1 62 ? -10.148 3.328 8.523 1 98.81 62 ALA B N 1
ATOM 1474 C CA . ALA B 1 62 ? -9.25 3.352 9.68 1 98.81 62 ALA B CA 1
ATOM 1475 C C . ALA B 1 62 ? -8.32 2.148 9.672 1 98.81 62 ALA B C 1
ATOM 1477 O O . ALA B 1 62 ? -7.125 2.279 9.969 1 98.81 62 ALA B O 1
ATOM 1478 N N . ASP B 1 63 ? -8.867 1.039 9.336 1 98.69 63 ASP B N 1
ATOM 1479 C CA . ASP B 1 63 ? -8.07 -0.183 9.289 1 98.69 63 ASP B CA 1
ATOM 1480 C C . ASP B 1 63 ? -7.012 -0.109 8.188 1 98.69 63 ASP B C 1
ATOM 1482 O O . ASP B 1 63 ? -5.852 -0.464 8.414 1 98.69 63 ASP B O 1
ATOM 1486 N N . SER B 1 64 ? -7.422 0.304 7.023 1 98.88 64 SER B N 1
ATOM 1487 C CA . SER B 1 64 ? -6.48 0.35 5.91 1 98.88 64 SER B CA 1
ATOM 1488 C C . SER B 1 64 ? -5.41 1.413 6.133 1 98.88 64 SER B C 1
ATOM 1490 O O . SER B 1 64 ? -4.242 1.2 5.809 1 98.88 64 SER B O 1
ATOM 1492 N N . LEU B 1 65 ? -5.801 2.51 6.707 1 98.88 65 LEU B N 1
ATOM 1493 C CA . LEU B 1 65 ? -4.82 3.535 7.043 1 98.88 65 LEU B CA 1
ATOM 1494 C C . LEU B 1 65 ? -3.799 3.002 8.039 1 98.88 65 LEU B C 1
ATOM 1496 O O . LEU B 1 65 ? -2.602 3.273 7.914 1 98.88 65 LEU B O 1
ATOM 1500 N N . TYR B 1 66 ? -4.301 2.305 9.008 1 98.88 66 TYR B N 1
ATOM 1501 C CA . TYR B 1 66 ? -3.404 1.741 10.008 1 98.88 66 TYR B CA 1
ATOM 1502 C C . TYR B 1 66 ? -2.412 0.775 9.375 1 98.88 66 TYR B C 1
ATOM 1504 O O . TYR B 1 66 ? -1.213 0.83 9.656 1 98.88 66 TYR B O 1
ATOM 1512 N N . LEU B 1 67 ? -2.887 -0.054 8.531 1 98.75 67 LEU B N 1
ATOM 1513 C CA . LEU B 1 67 ? -2.035 -1.051 7.895 1 98.75 67 LEU B CA 1
ATOM 1514 C C . LEU B 1 67 ? -0.996 -0.383 7 1 98.75 67 LEU B C 1
ATOM 1516 O O . LEU B 1 67 ? 0.166 -0.797 6.977 1 98.75 67 LEU B O 1
ATOM 1520 N N . GLU B 1 68 ? -1.402 0.576 6.281 1 98.81 68 GLU B N 1
ATOM 1521 C CA . GLU B 1 68 ? -0.478 1.324 5.434 1 98.81 68 GLU B CA 1
ATOM 1522 C C . GLU B 1 68 ? 0.562 2.062 6.273 1 98.81 68 GLU B C 1
ATOM 1524 O O . GLU B 1 68 ? 1.745 2.086 5.926 1 98.81 68 GLU B O 1
ATOM 1529 N N . ALA B 1 69 ? 0.091 2.627 7.309 1 98.81 69 ALA B N 1
ATOM 1530 C CA . ALA B 1 69 ? 1.021 3.311 8.203 1 98.81 69 ALA B CA 1
ATOM 1531 C C . ALA B 1 69 ? 2.037 2.334 8.789 1 98.81 69 ALA B C 1
ATOM 1533 O O . ALA B 1 69 ? 3.232 2.637 8.852 1 98.81 69 ALA B O 1
ATOM 1534 N N . TYR B 1 70 ? 1.524 1.271 9.234 1 98.75 70 TYR B N 1
ATOM 1535 C CA . TYR B 1 70 ? 2.393 0.231 9.773 1 98.75 70 TYR B CA 1
ATOM 1536 C C . TYR B 1 70 ? 3.488 -0.135 8.773 1 98.75 70 TYR B C 1
ATOM 1538 O O . TYR B 1 70 ? 4.66 -0.241 9.141 1 98.75 70 TYR B O 1
ATOM 1546 N N . CYS B 1 71 ? 3.18 -0.323 7.516 1 98.62 71 CYS B N 1
ATOM 1547 C CA . CYS B 1 71 ? 4.133 -0.668 6.465 1 98.62 71 CYS B CA 1
ATOM 1548 C C . CYS B 1 71 ? 5.172 0.431 6.293 1 98.62 71 CYS B C 1
ATOM 1550 O O . CYS B 1 71 ? 6.359 0.145 6.121 1 98.62 71 CYS B O 1
ATOM 1552 N N . ARG B 1 72 ? 4.707 1.654 6.312 1 98.56 72 ARG B N 1
ATOM 1553 C CA . ARG B 1 72 ? 5.605 2.789 6.137 1 98.56 72 ARG B CA 1
ATOM 1554 C C . ARG B 1 72 ? 6.574 2.91 7.309 1 98.56 72 ARG B C 1
ATOM 1556 O O . ARG B 1 72 ? 7.738 3.264 7.125 1 98.56 72 ARG B O 1
ATOM 1563 N N . ILE B 1 73 ? 6.105 2.602 8.477 1 98.25 73 ILE B N 1
ATOM 1564 C CA . ILE B 1 73 ? 6.945 2.664 9.664 1 98.25 73 ILE B CA 1
ATOM 1565 C C . ILE B 1 73 ? 7.98 1.542 9.625 1 98.25 73 ILE B C 1
ATOM 1567 O O . ILE B 1 73 ? 9.148 1.758 9.938 1 98.25 73 ILE B O 1
ATOM 1571 N N . LYS B 1 74 ? 7.637 0.412 9.219 1 98.19 74 LYS B N 1
ATOM 1572 C CA . LYS B 1 74 ? 8.523 -0.748 9.164 1 98.19 74 LYS B CA 1
ATOM 1573 C C . LYS B 1 74 ? 9.516 -0.625 8.016 1 98.19 74 LYS B C 1
ATOM 1575 O O . LYS B 1 74 ? 10.664 -1.074 8.125 1 98.19 74 LYS B O 1
ATOM 1580 N N . ASP B 1 75 ? 9.094 -0.064 6.949 1 98.69 75 ASP B N 1
ATOM 1581 C CA . ASP B 1 75 ? 9.906 0.184 5.758 1 98.69 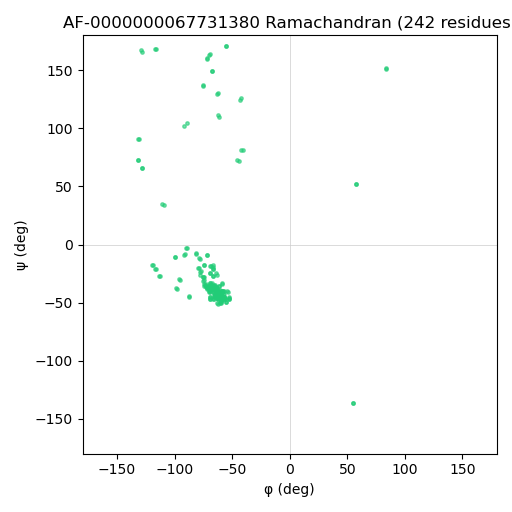75 ASP B CA 1
ATOM 1582 C C . ASP B 1 75 ? 9.75 1.626 5.277 1 98.69 75 ASP B C 1
ATOM 1584 O O . ASP B 1 75 ? 8.961 1.903 4.375 1 98.69 75 ASP B O 1
ATOM 1588 N N . PRO B 1 76 ? 10.539 2.455 5.719 1 98.56 76 PRO B N 1
ATOM 1589 C CA . PRO B 1 76 ? 10.367 3.885 5.449 1 98.56 76 PRO B CA 1
ATOM 1590 C C . PRO B 1 76 ? 10.617 4.242 3.984 1 98.56 76 PRO B C 1
ATOM 1592 O O . PRO B 1 76 ? 10.234 5.324 3.535 1 98.56 76 PRO B O 1
ATOM 1595 N N . VAL B 1 77 ? 11.266 3.4 3.295 1 98.88 77 VAL B N 1
ATOM 1596 C CA . VAL B 1 77 ? 11.609 3.713 1.912 1 98.88 77 VAL B CA 1
ATOM 1597 C C . VAL B 1 77 ? 10.477 3.295 0.986 1 98.88 77 VAL B C 1
ATOM 1599 O O . VAL B 1 77 ? 10.016 4.086 0.158 1 98.88 77 VAL B O 1
ATOM 1602 N N . TYR B 1 78 ? 9.914 2.125 1.165 1 98.75 78 TYR B N 1
ATOM 1603 C CA . TYR B 1 78 ? 9.016 1.616 0.134 1 98.75 78 TYR B CA 1
ATOM 1604 C C . TYR B 1 78 ? 7.602 1.458 0.674 1 98.75 78 TYR B C 1
ATOM 1606 O O . TYR B 1 78 ? 6.645 1.347 -0.097 1 98.75 78 TYR B O 1
ATOM 1614 N N . GLY B 1 79 ? 7.367 1.354 1.974 1 98.56 79 GLY B N 1
ATOM 1615 C CA . GLY B 1 79 ? 6.031 1.194 2.527 1 98.56 79 GLY B CA 1
ATOM 1616 C C . GLY B 1 79 ? 5.277 0.015 1.939 1 98.56 79 GLY B C 1
ATOM 1617 O O . GLY B 1 79 ? 5.84 -1.072 1.789 1 98.56 79 GLY B O 1
ATOM 1618 N N . CYS B 1 80 ? 4.051 0.217 1.636 1 98.56 80 CYS B N 1
ATOM 1619 C CA . CYS B 1 80 ? 3.209 -0.841 1.088 1 98.56 80 CYS B CA 1
ATOM 1620 C C . CYS B 1 80 ? 3.646 -1.209 -0.324 1 98.56 80 CYS B C 1
ATOM 1622 O O . CYS B 1 80 ? 3.354 -2.307 -0.804 1 98.56 80 CYS B O 1
ATOM 1624 N N . VAL B 1 81 ? 4.281 -0.298 -0.975 1 98.75 81 VAL B N 1
ATOM 1625 C CA . VAL B 1 81 ? 4.746 -0.564 -2.332 1 98.75 81 VAL B CA 1
ATOM 1626 C C . VAL B 1 81 ? 5.742 -1.723 -2.318 1 98.75 81 VAL B C 1
ATOM 1628 O O . VAL B 1 81 ? 5.781 -2.525 -3.256 1 98.75 81 VAL B O 1
ATOM 1631 N N . GLY B 1 82 ? 6.527 -1.751 -1.221 1 98.62 82 GLY B N 1
ATOM 1632 C CA . GLY B 1 82 ? 7.422 -2.887 -1.062 1 98.62 82 GLY B CA 1
ATOM 1633 C C . GLY B 1 82 ? 6.695 -4.219 -1.016 1 98.62 82 GLY B C 1
ATOM 1634 O O . GLY B 1 82 ? 7.129 -5.188 -1.638 1 98.62 82 GLY B O 1
ATOM 1635 N N . ILE B 1 83 ? 5.629 -4.281 -0.392 1 98.69 83 ILE B N 1
ATOM 1636 C CA . ILE B 1 83 ? 4.824 -5.488 -0.262 1 98.69 83 ILE B CA 1
ATOM 1637 C C . ILE B 1 83 ? 4.199 -5.84 -1.611 1 98.69 83 ILE B C 1
ATOM 1639 O O . ILE B 1 83 ? 4.199 -7.004 -2.021 1 98.69 83 ILE B O 1
ATOM 1643 N N . VAL B 1 84 ? 3.674 -4.828 -2.242 1 98.69 84 VAL B N 1
ATOM 1644 C CA . VAL B 1 84 ? 3.066 -5.012 -3.555 1 98.69 84 VAL B CA 1
ATOM 1645 C C . VAL B 1 84 ? 4.086 -5.621 -4.516 1 98.69 84 VAL B C 1
ATOM 1647 O O . VAL B 1 84 ? 3.77 -6.559 -5.254 1 98.69 84 VAL B O 1
ATOM 1650 N N . THR B 1 85 ? 5.27 -5.062 -4.516 1 98.62 85 THR B N 1
ATOM 1651 C CA . THR B 1 85 ? 6.34 -5.547 -5.379 1 98.62 85 THR B CA 1
ATOM 1652 C C . THR B 1 85 ? 6.664 -7.008 -5.07 1 98.62 85 THR B C 1
ATOM 1654 O O . THR B 1 85 ? 6.805 -7.824 -5.984 1 98.62 85 THR B O 1
ATOM 1657 N N . LEU B 1 86 ? 6.777 -7.352 -3.83 1 98.5 86 LEU B N 1
ATOM 1658 C CA . LEU B 1 86 ? 7.082 -8.719 -3.426 1 98.5 86 LEU B CA 1
ATOM 1659 C C . LEU B 1 86 ? 5.965 -9.672 -3.848 1 98.5 86 LEU B C 1
ATOM 1661 O O . LEU B 1 86 ? 6.234 -10.789 -4.297 1 98.5 86 LEU B O 1
ATOM 1665 N N . LEU B 1 87 ? 4.766 -9.219 -3.705 1 98.75 87 LEU B N 1
ATOM 1666 C CA . LEU B 1 87 ? 3.633 -10.062 -4.086 1 98.75 87 LEU B CA 1
ATOM 1667 C C . LEU B 1 87 ? 3.613 -10.297 -5.594 1 98.75 87 LEU B C 1
ATOM 1669 O O . LEU B 1 87 ? 3.307 -11.398 -6.051 1 98.75 87 LEU B O 1
ATOM 1673 N N . HIS B 1 88 ? 3.912 -9.258 -6.348 1 98.62 88 HIS B N 1
ATOM 1674 C CA . HIS B 1 88 ? 4.012 -9.422 -7.793 1 98.62 88 HIS B CA 1
ATOM 1675 C C . HIS B 1 88 ? 5.102 -10.422 -8.156 1 98.62 88 HIS B C 1
ATOM 1677 O O . HIS B 1 88 ? 4.934 -11.219 -9.086 1 98.62 88 HIS B O 1
ATOM 1683 N N . GLU B 1 89 ? 6.18 -10.391 -7.496 1 98.69 89 GLU B N 1
ATOM 1684 C CA . GLU B 1 89 ? 7.25 -11.352 -7.734 1 98.69 89 GLU B CA 1
ATOM 1685 C C . GLU B 1 89 ? 6.789 -12.773 -7.414 1 98.69 89 GLU B C 1
ATOM 1687 O O . GLU B 1 89 ? 7.117 -13.719 -8.141 1 98.69 89 GLU B O 1
ATOM 1692 N N . GLU B 1 90 ? 6.094 -12.867 -6.367 1 98.62 90 GLU B N 1
ATOM 1693 C CA . GLU B 1 90 ? 5.578 -14.18 -5.98 1 98.62 90 GLU B CA 1
ATOM 1694 C C . GLU B 1 90 ? 4.613 -14.727 -7.027 1 98.62 90 GLU B C 1
ATOM 1696 O O . GLU B 1 90 ? 4.664 -15.906 -7.371 1 98.62 90 GLU B O 1
ATOM 1701 N N . ILE B 1 91 ? 3.744 -13.906 -7.496 1 98.75 91 ILE B N 1
ATOM 1702 C CA . ILE B 1 91 ? 2.809 -14.312 -8.539 1 98.75 91 ILE B CA 1
ATOM 1703 C C . ILE B 1 91 ? 3.58 -14.797 -9.766 1 98.75 91 ILE B C 1
ATOM 1705 O O . ILE B 1 91 ? 3.262 -15.844 -10.328 1 98.75 91 ILE B O 1
ATOM 1709 N N . TYR B 1 92 ? 4.562 -14.055 -10.125 1 98.69 92 TYR B N 1
ATOM 1710 C CA . TYR B 1 92 ? 5.387 -14.438 -11.266 1 98.69 92 TYR B CA 1
ATOM 1711 C C . TYR B 1 92 ? 6.012 -15.812 -11.055 1 98.69 92 TYR B C 1
ATOM 1713 O O . TYR B 1 92 ? 5.996 -16.656 -11.953 1 98.69 92 TYR B O 1
ATOM 1721 N N . HIS B 1 93 ? 6.547 -15.984 -9.891 1 98.62 93 HIS B N 1
ATOM 1722 C CA . HIS B 1 93 ? 7.195 -17.25 -9.57 1 98.62 93 HIS B CA 1
ATOM 172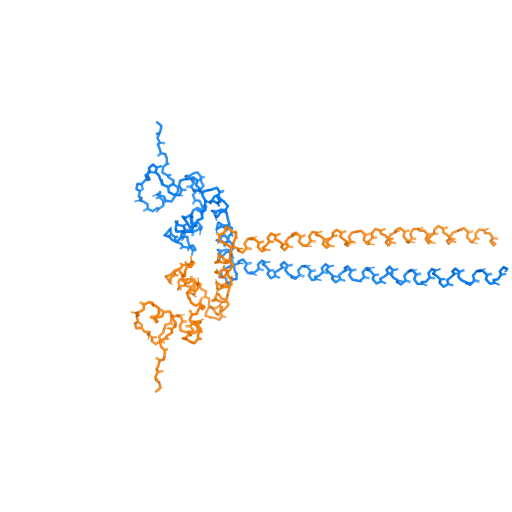3 C C . HIS B 1 93 ? 6.215 -18.422 -9.68 1 98.62 93 HIS B C 1
ATOM 1725 O O . HIS B 1 93 ? 6.52 -19.438 -10.305 1 98.62 93 HIS B O 1
ATOM 1731 N N . VAL B 1 94 ? 5.09 -18.266 -9.086 1 98.62 94 VAL B N 1
ATOM 1732 C CA . VAL B 1 94 ? 4.109 -19.344 -9.094 1 98.62 94 VAL B CA 1
ATOM 1733 C C . VAL B 1 94 ? 3.588 -19.562 -10.508 1 98.62 94 VAL B C 1
ATOM 1735 O O . VAL B 1 94 ? 3.361 -20.703 -10.93 1 98.62 94 VAL B O 1
ATOM 1738 N N . GLN B 1 95 ? 3.439 -18.484 -11.203 1 98.5 95 GLN B N 1
ATOM 1739 C CA . GLN B 1 95 ? 3.01 -18.594 -12.594 1 98.5 95 GLN B CA 1
ATOM 1740 C C . GLN B 1 95 ? 4.039 -19.344 -13.43 1 98.5 95 GLN B C 1
ATOM 1742 O O . GLN B 1 95 ? 3.68 -20.141 -14.305 1 98.5 95 GLN B O 1
ATOM 1747 N N . CYS B 1 96 ? 5.258 -19.156 -13.203 1 98.62 96 CYS B N 1
ATOM 1748 C CA . CYS B 1 96 ? 6.32 -19.875 -13.898 1 98.62 96 CYS B CA 1
ATOM 1749 C C . CYS B 1 96 ? 6.293 -21.359 -13.578 1 98.62 96 CYS B C 1
ATOM 1751 O O . CYS B 1 96 ? 6.441 -22.188 -14.469 1 98.62 96 CYS B O 1
ATOM 1753 N N . GLN B 1 97 ? 6.137 -21.594 -12.367 1 97.75 97 GLN B N 1
ATOM 1754 C CA . GLN B 1 97 ? 6.027 -22.984 -11.953 1 97.75 97 GLN B CA 1
ATOM 1755 C C . GLN B 1 97 ? 4.836 -23.672 -12.625 1 97.75 97 GLN B C 1
ATOM 1757 O O . GLN B 1 97 ? 4.941 -24.797 -13.094 1 97.75 97 GLN B O 1
ATOM 1762 N N . LEU B 1 98 ? 3.715 -23 -12.617 1 98.12 98 LEU B N 1
ATOM 1763 C CA . LEU B 1 98 ? 2.518 -23.531 -13.266 1 98.12 98 LEU B CA 1
ATOM 1764 C C . LEU B 1 98 ? 2.773 -23.812 -14.742 1 98.12 98 LEU B C 1
ATOM 1766 O O . LEU B 1 98 ? 2.371 -24.844 -15.258 1 98.12 98 LEU B O 1
ATOM 1770 N N . ALA B 1 99 ? 3.434 -22.906 -15.344 1 97.69 99 ALA B N 1
ATOM 1771 C CA . ALA B 1 99 ? 3.75 -23.078 -16.766 1 97.69 99 ALA B CA 1
ATOM 1772 C C . ALA B 1 99 ? 4.629 -24.312 -16.984 1 97.69 99 ALA B C 1
ATOM 1774 O O . ALA B 1 99 ? 4.43 -25.062 -17.938 1 97.69 99 ALA B O 1
ATOM 1775 N N . LYS B 1 100 ? 5.578 -24.469 -16.141 1 96.81 100 LYS B N 1
ATOM 1776 C CA . LYS B 1 100 ? 6.484 -25.609 -16.234 1 96.81 100 LYS B CA 1
ATOM 1777 C C . LYS B 1 100 ? 5.734 -26.922 -16.062 1 96.81 100 LYS B C 1
ATOM 1779 O O . LYS B 1 100 ? 5.949 -27.875 -16.812 1 96.81 100 LYS B O 1
ATOM 1784 N N . VAL B 1 101 ? 4.91 -26.922 -15.094 1 96.25 101 VAL B N 1
ATOM 1785 C CA . VAL B 1 101 ? 4.172 -28.141 -14.805 1 96.25 101 VAL B CA 1
ATOM 1786 C C . VAL B 1 101 ? 3.176 -28.422 -15.93 1 96.25 101 VAL B C 1
ATOM 1788 O O . VAL B 1 101 ? 2.969 -29.578 -16.312 1 96.25 101 VAL B O 1
ATOM 1791 N N . GLN B 1 102 ? 2.557 -27.438 -16.484 1 95 102 GLN B N 1
ATOM 1792 C CA . GLN B 1 102 ? 1.646 -27.578 -17.625 1 95 102 GLN B CA 1
ATOM 1793 C C . GLN B 1 102 ? 2.373 -28.141 -18.844 1 95 102 GLN B C 1
ATOM 1795 O O . GLN B 1 102 ? 1.834 -28.984 -19.562 1 95 102 GLN B O 1
ATOM 1800 N N . ALA B 1 103 ? 3.541 -27.672 -19.047 1 94.56 103 ALA B N 1
ATOM 1801 C CA . ALA B 1 103 ? 4.348 -28.172 -20.156 1 94.56 103 ALA B CA 1
ATOM 1802 C C . ALA B 1 103 ? 4.668 -29.656 -19.969 1 94.56 103 ALA B C 1
ATOM 1804 O O . ALA B 1 103 ? 4.688 -30.422 -20.938 1 94.56 103 ALA B O 1
ATOM 1805 N N . GLN B 1 104 ? 5.008 -30.031 -18.844 1 91.38 104 GLN B N 1
ATOM 1806 C CA . GLN B 1 104 ? 5.266 -31.438 -18.516 1 91.38 104 GLN B CA 1
ATOM 1807 C C . GLN B 1 104 ? 4.051 -32.312 -18.828 1 91.38 104 GLN B C 1
ATOM 1809 O O . GLN B 1 104 ? 4.191 -33.406 -19.359 1 91.38 104 GLN B O 1
ATOM 1814 N N . ILE B 1 105 ? 2.867 -31.875 -18.453 1 89.75 105 ILE B N 1
ATOM 1815 C CA . ILE B 1 105 ? 1.631 -32.594 -18.719 1 89.75 105 ILE B CA 1
ATOM 1816 C C . ILE B 1 105 ? 1.437 -32.75 -20.219 1 89.75 105 ILE B C 1
ATOM 1818 O O . ILE B 1 105 ? 1.065 -33.812 -20.703 1 89.75 105 ILE B O 1
ATOM 1822 N N . ASP B 1 106 ? 1.669 -31.719 -20.891 1 89.81 106 ASP B N 1
ATOM 1823 C CA . ASP B 1 106 ? 1.525 -31.75 -22.344 1 89.81 106 ASP B CA 1
ATOM 1824 C C . ASP B 1 106 ? 2.494 -32.75 -22.969 1 89.81 106 ASP B C 1
ATOM 1826 O O . ASP B 1 106 ? 2.135 -33.438 -23.922 1 89.81 106 ASP B O 1
ATOM 1830 N N . LEU B 1 107 ? 3.703 -32.781 -22.5 1 88.88 107 LEU B N 1
ATOM 1831 C CA . LEU B 1 107 ? 4.695 -33.75 -22.984 1 88.88 107 LEU B CA 1
ATOM 1832 C C . LEU B 1 107 ? 4.273 -35.156 -22.672 1 88.88 107 LEU B C 1
ATOM 1834 O O . LEU B 1 107 ? 4.406 -36.062 -23.531 1 88.88 107 LEU B O 1
ATOM 1838 N N . LEU B 1 108 ? 3.705 -35.375 -21.547 1 85 108 LEU B N 1
ATOM 1839 C CA . LEU B 1 108 ? 3.256 -36.719 -21.156 1 85 108 LEU B CA 1
ATOM 1840 C C . LEU B 1 108 ? 2.076 -37.156 -22 1 85 108 LEU B C 1
ATOM 1842 O O . LEU B 1 108 ? 2.006 -38.312 -22.406 1 85 108 LEU B O 1
ATOM 1846 N N . LYS B 1 109 ? 1.218 -36.25 -22.328 1 84.12 109 LYS B N 1
ATOM 1847 C CA . LYS B 1 109 ? 0.061 -36.562 -23.172 1 84.12 109 LYS B CA 1
ATOM 1848 C C . LYS B 1 109 ? 0.487 -36.875 -24.594 1 84.12 109 LYS B C 1
ATOM 1850 O O . LYS B 1 109 ? -0.065 -37.781 -25.234 1 84.12 109 LYS B O 1
ATOM 1855 N N . ALA B 1 110 ? 1.436 -36.156 -25.062 1 87.31 110 ALA B N 1
ATOM 1856 C CA . ALA B 1 110 ? 1.951 -36.375 -26.406 1 87.31 110 ALA B CA 1
ATOM 1857 C C . ALA B 1 110 ? 2.631 -37.75 -26.516 1 87.31 110 ALA B C 1
ATOM 1859 O O . ALA B 1 110 ? 2.48 -38.438 -27.516 1 87.31 110 ALA B O 1
ATOM 1860 N N . GLN B 1 111 ? 3.312 -38.156 -25.547 1 83.12 111 GLN B N 1
ATOM 1861 C CA . GLN B 1 111 ? 3.998 -39.438 -25.5 1 83.12 111 GLN B CA 1
ATOM 1862 C C . GLN B 1 111 ? 3 -40.594 -25.438 1 83.12 111 GLN B C 1
ATOM 1864 O O . GLN B 1 111 ? 3.193 -41.625 -26.078 1 83.12 111 GLN B O 1
ATOM 1869 N N . ALA B 1 112 ? 1.892 -40.406 -24.781 1 79.12 112 ALA B N 1
ATOM 1870 C CA . ALA B 1 112 ? 0.867 -41.438 -24.641 1 79.12 112 ALA B CA 1
ATOM 1871 C C . ALA B 1 112 ? 0.113 -41.656 -25.953 1 79.12 112 ALA B C 1
ATOM 1873 O O . ALA B 1 112 ? -0.249 -42.781 -26.281 1 79.12 112 ALA B O 1
ATOM 1874 N N . GLN B 1 113 ? -0.092 -40.562 -26.672 1 79.94 113 GLN B N 1
ATOM 1875 C CA . GLN B 1 113 ? -0.804 -40.625 -27.953 1 79.94 113 GLN B CA 1
ATOM 1876 C C . GLN B 1 113 ? 0.02 -41.375 -29 1 79.94 113 GLN B C 1
ATOM 1878 O O . GLN B 1 113 ? -0.515 -42.188 -29.75 1 79.94 113 GLN B O 1
ATOM 1883 N N . VAL B 1 114 ? 1.361 -41.219 -29.016 1 81.38 114 VAL B N 1
ATOM 1884 C CA . VAL B 1 114 ? 2.248 -41.844 -29.984 1 81.38 114 VAL B CA 1
ATOM 1885 C C . VAL B 1 114 ? 2.342 -43.344 -29.688 1 81.38 114 VAL B C 1
ATOM 1887 O O . VAL B 1 114 ? 2.293 -44.188 -30.609 1 81.38 114 VAL B O 1
ATOM 1890 N N . GLN B 1 115 ? 2.357 -43.781 -28.438 1 74.88 115 GLN B N 1
ATOM 1891 C CA . GLN B 1 115 ? 2.447 -45.188 -28.031 1 74.88 115 GLN B CA 1
ATOM 1892 C C . GLN B 1 115 ? 1.147 -45.938 -28.344 1 74.88 115 GLN B C 1
ATOM 1894 O O . GLN B 1 115 ? 1.171 -47.094 -28.75 1 74.88 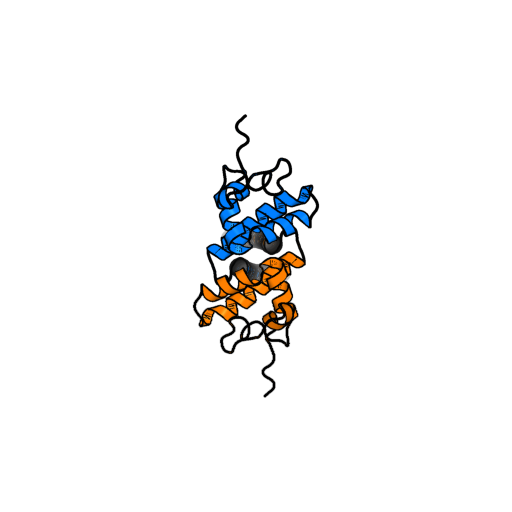115 GLN B O 1
ATOM 1899 N N . GLY B 1 116 ? 0.082 -45.219 -28.156 1 70.94 116 GLY B N 1
ATOM 1900 C CA . GLY B 1 116 ? -1.202 -45.812 -28.469 1 70.94 116 GLY B CA 1
ATOM 1901 C C . GLY B 1 116 ? -1.382 -46.125 -29.953 1 70.94 116 GLY B C 1
ATOM 1902 O O . GLY B 1 116 ? -1.897 -47.156 -30.328 1 70.94 116 GLY B O 1
ATOM 1903 N N . GLU B 1 117 ? -0.856 -45.344 -30.859 1 76.62 117 GLU B N 1
ATOM 1904 C CA . GLU B 1 117 ? -0.956 -45.531 -32.312 1 76.62 117 GLU B CA 1
ATOM 1905 C C . GLU B 1 117 ? -0.064 -46.656 -32.781 1 76.62 117 GLU B C 1
ATOM 1907 O O . GLU B 1 117 ? -0.456 -47.438 -33.656 1 76.62 117 GLU B O 1
ATOM 1912 N N . LEU B 1 118 ? 1.066 -46.969 -32.188 1 73.56 118 LEU B N 1
ATOM 1913 C CA . LEU B 1 118 ? 2 -48.031 -32.531 1 73.56 118 LEU B CA 1
ATOM 1914 C C . LEU B 1 118 ? 1.446 -49.375 -32.156 1 73.56 118 LEU B C 1
ATOM 1916 O O . LEU B 1 118 ? 1.584 -50.344 -32.906 1 73.56 118 LEU B O 1
ATOM 1920 N N . GLN B 1 119 ? 0.727 -49.531 -31.156 1 70.5 119 GLN B N 1
ATOM 1921 C CA . GLN B 1 119 ? 0.166 -50.812 -30.703 1 70.5 119 GLN B CA 1
ATOM 1922 C C . GLN B 1 119 ? -0.997 -51.25 -31.578 1 70.5 119 GLN B C 1
ATOM 1924 O O . GLN B 1 119 ? -1.178 -52.438 -31.828 1 70.5 119 GLN B O 1
ATOM 1929 N N . GLN B 1 120 ? -1.722 -50.406 -32.188 1 73.81 120 GLN B N 1
ATOM 1930 C CA . GLN B 1 120 ? -2.844 -50.781 -33.031 1 73.81 120 GLN B CA 1
ATOM 1931 C C . GLN B 1 120 ? -2.355 -51.281 -34.406 1 73.81 120 GLN B C 1
ATOM 1933 O O . GLN B 1 120 ? -3.027 -52.094 -35.031 1 73.81 120 GLN B O 1
ATOM 1938 N N . GLN B 1 121 ? -1.246 -50.875 -34.844 1 74.81 121 GLN B N 1
ATOM 1939 C CA . GLN B 1 121 ? -0.741 -51.312 -36.125 1 74.81 121 GLN B CA 1
ATOM 1940 C C . GLN B 1 121 ? -0.173 -52.719 -36.062 1 74.81 121 GLN B C 1
ATOM 1942 O O . GLN B 1 121 ? -0.165 -53.438 -37.062 1 74.81 121 GLN B O 1
ATOM 1947 N N . VAL B 1 122 ? 0.231 -53.188 -34.906 1 71.62 122 VAL B N 1
ATOM 1948 C CA . VAL B 1 122 ? 0.873 -54.5 -34.812 1 71.62 122 VAL B CA 1
AT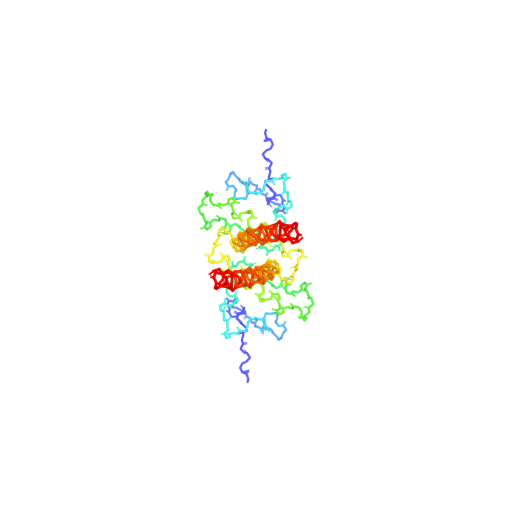OM 1949 C C . VAL B 1 122 ? -0.177 -55.594 -34.531 1 71.62 122 VAL B C 1
ATOM 1951 O O . VAL B 1 122 ? 0.073 -56.781 -34.75 1 71.62 122 VAL B O 1
ATOM 1954 N N . VAL B 1 123 ? -1.354 -55.188 -34.25 1 60.16 123 VAL B N 1
ATOM 1955 C CA . VAL B 1 123 ? -2.367 -56.25 -34.125 1 60.16 123 VAL B CA 1
ATOM 1956 C C . VAL B 1 123 ? -3.111 -56.406 -35.438 1 60.16 123 VAL B C 1
ATOM 1958 O O . VAL B 1 123 ? -3.34 -55.438 -36.156 1 60.16 123 VAL B O 1
#

InterPro domains:
  IPR004883 Lateral organ boundaries, LOB [PF03195] (5-102)
  IPR004883 Lateral organ boundaries, LOB [PS50891] (4-105)

Radius of gyration: 28.16 Å; Cα contacts (8 Å, |Δi|>4): 260; chains: 2; bounding box: 41×93×69 Å

pLDDT: mean 93.25, std 10.96, range [35.25, 98.88]